Protein AF-A0A4E9EPX0-F1 (afdb_monomer_lite)

Organism: Brugia malayi (NCBI:txid6279)

Radius of gyration: 73.5 Å; chains: 1; bounding box: 198×41×154 Å

Secondary structure (DSSP, 8-state):
------------------------TTS--TT---GGG-HHHHHHHHHHHHHHHHHHHHHHHHHHHHHHHHHHHHHHHHHHHHHS--TTHHHHHHHHHHHHHHHHHHHHHHHHHHHHHHHHHHHHHHHHHHHHHHHHHHHHHHHHHHHHHHHHHHHHHHHHHHHHHHHHHHHHHHHHHHHHHHHHHHHHHHHHHHHHHHHHHHHHHHHHHHHHHHHHHHHHHHHHHHHHHHHHHHHHHHHHHHHHHHHHTTS-----------------

pLDDT: mean 78.23, std 20.78, range [34.28, 97.06]

Sequence (268 aa):
MESENNKTSDGYDQSSNGVPLKKDPRICDSAKVPAAFSEEQQSSVAENEINDIIKGNEYLKENITLLKIYLRWLGDLILLAQKKKRNNFNEMYAAMQIERDKAKVQQKELEKLRKSKQELLEKQKSEFELKKTEWEQKLMDHENLYNIVKQCCELLSDISNNNKLGIAQQTQQKNRCKKLQFKVNRVKITAEQNKEKLIRQEQMFKEKLDGIKDAHEMALQQRDRTISILTKQLKLLIEESTKAQSENLTTVVHTGTQTVTEFEMDVL

Structure (mmCIF, N/CA/C/O backbone):
data_AF-A0A4E9EPX0-F1
#
_entry.id   AF-A0A4E9EPX0-F1
#
loop_
_atom_site.group_PDB
_atom_site.id
_atom_site.type_symbol
_atom_site.label_atom_id
_atom_site.label_alt_id
_atom_site.label_comp_id
_atom_site.label_asym_id
_atom_site.label_entity_id
_atom_site.label_seq_id
_atom_site.pdbx_PDB_ins_code
_atom_site.Cartn_x
_atom_site.Cartn_y
_atom_site.Cartn_z
_atom_site.occupancy
_atom_site.B_iso_or_equiv
_atom_site.auth_seq_id
_atom_site.auth_comp_id
_atom_site.auth_asym_id
_atom_site.auth_atom_id
_atom_site.pdbx_PDB_model_num
ATOM 1 N N . MET A 1 1 ? -67.801 5.278 0.069 1.00 42.94 1 MET A N 1
ATOM 2 C CA . MET A 1 1 ? -66.886 6.006 -0.832 1.00 42.94 1 MET A CA 1
ATOM 3 C C . MET A 1 1 ? -65.500 5.453 -0.589 1.00 42.94 1 MET A C 1
ATOM 5 O O . MET A 1 1 ? -65.136 5.262 0.565 1.00 42.94 1 MET A O 1
ATOM 9 N N . GLU A 1 2 ? -64.846 5.043 -1.667 1.00 43.16 2 GLU A N 1
ATOM 10 C CA . GLU A 1 2 ? -63.667 4.178 -1.702 1.00 43.16 2 GLU A CA 1
ATOM 11 C C . GLU A 1 2 ? -62.469 4.805 -0.980 1.00 43.16 2 GLU A C 1
ATOM 13 O O . GLU A 1 2 ? -62.091 5.943 -1.239 1.00 43.16 2 GLU A O 1
ATOM 18 N N . SER A 1 3 ? -61.881 4.062 -0.045 1.00 48.53 3 SER A N 1
ATOM 19 C CA . SER A 1 3 ? -60.624 4.424 0.604 1.00 48.53 3 SER A CA 1
ATOM 20 C C . SER A 1 3 ? -59.473 3.967 -0.290 1.00 48.53 3 SER A C 1
ATOM 22 O O . SER A 1 3 ? -59.141 2.779 -0.324 1.00 48.53 3 SER A O 1
ATOM 24 N N . GLU A 1 4 ? -58.912 4.910 -1.044 1.00 50.19 4 GLU A N 1
ATOM 25 C CA . GLU A 1 4 ? -57.777 4.708 -1.940 1.00 50.19 4 GLU A CA 1
ATOM 26 C C . GLU A 1 4 ? -56.560 4.146 -1.191 1.00 50.19 4 GLU A C 1
ATOM 28 O O . GLU A 1 4 ? -55.975 4.761 -0.297 1.00 50.19 4 GLU A O 1
ATOM 33 N N . ASN A 1 5 ? -56.165 2.942 -1.600 1.00 47.19 5 ASN A N 1
ATOM 34 C CA . ASN A 1 5 ? -54.900 2.312 -1.262 1.00 47.19 5 ASN A CA 1
ATOM 35 C C . ASN A 1 5 ? -53.748 3.052 -1.963 1.00 47.19 5 ASN A C 1
ATOM 37 O O . ASN A 1 5 ? -53.271 2.597 -3.002 1.00 47.19 5 ASN A O 1
ATOM 41 N N . ASN A 1 6 ? -53.248 4.149 -1.394 1.00 44.00 6 ASN A N 1
ATOM 42 C CA . ASN A 1 6 ? -51.993 4.741 -1.862 1.00 44.00 6 ASN A CA 1
ATOM 43 C C . ASN A 1 6 ? -50.793 3.912 -1.378 1.00 44.00 6 ASN A C 1
ATOM 45 O O . ASN A 1 6 ? -50.154 4.189 -0.364 1.00 44.00 6 ASN A O 1
ATOM 49 N N . LYS A 1 7 ? -50.498 2.856 -2.141 1.00 43.97 7 LYS A N 1
ATOM 50 C CA . LYS A 1 7 ? -49.182 2.216 -2.210 1.00 43.97 7 LYS A CA 1
ATOM 51 C C . LYS A 1 7 ? -48.303 3.028 -3.167 1.00 43.97 7 LYS A C 1
ATOM 53 O O . LYS A 1 7 ? -48.093 2.612 -4.302 1.00 43.97 7 LYS A O 1
ATOM 58 N N . THR A 1 8 ? -47.764 4.161 -2.730 1.00 45.94 8 THR A N 1
ATOM 59 C CA . THR A 1 8 ? -46.608 4.758 -3.412 1.00 45.94 8 THR A CA 1
ATOM 60 C C . THR A 1 8 ? -45.332 4.201 -2.802 1.00 45.94 8 THR A C 1
ATOM 62 O O . THR A 1 8 ? -44.933 4.475 -1.674 1.00 45.94 8 THR A O 1
ATOM 65 N N . SER A 1 9 ? -44.764 3.296 -3.589 1.00 48.59 9 SER A N 1
ATOM 66 C CA . SER A 1 9 ? -43.431 2.737 -3.496 1.00 48.59 9 SER A CA 1
ATOM 67 C C . SER A 1 9 ? -42.393 3.851 -3.646 1.00 48.59 9 SER A C 1
ATOM 69 O O . SER A 1 9 ? -41.942 4.120 -4.756 1.00 48.59 9 SER A O 1
ATOM 71 N N . ASP A 1 10 ? -41.968 4.455 -2.540 1.00 48.75 10 ASP A N 1
ATOM 72 C CA . ASP A 1 10 ? -40.751 5.269 -2.525 1.00 48.75 10 ASP A CA 1
ATOM 73 C C . ASP A 1 10 ? -39.533 4.340 -2.513 1.00 48.75 10 ASP A C 1
ATOM 75 O O . ASP A 1 10 ? -38.855 4.117 -1.504 1.00 48.75 10 ASP A O 1
ATOM 79 N N . GLY A 1 11 ? -39.287 3.753 -3.684 1.00 40.03 11 GLY A N 1
ATOM 80 C CA . GLY A 1 11 ? -38.002 3.202 -4.067 1.00 40.03 11 GLY A CA 1
ATOM 81 C C . GLY A 1 11 ? -37.020 4.353 -4.203 1.00 40.03 11 GLY A C 1
ATOM 82 O O . GLY A 1 11 ? -36.747 4.814 -5.304 1.00 40.03 11 GLY A O 1
ATOM 83 N N . TYR A 1 12 ? -36.504 4.843 -3.078 1.00 44.06 12 TYR A N 1
ATOM 84 C CA . TYR A 1 12 ? -35.306 5.662 -3.119 1.00 44.06 12 TYR A CA 1
ATOM 85 C C . TYR A 1 12 ? -34.142 4.754 -3.488 1.00 44.06 12 TYR A C 1
ATOM 87 O O . TYR A 1 12 ? -33.560 4.072 -2.640 1.00 44.06 12 TYR A O 1
ATOM 95 N N . ASP A 1 13 ? -33.866 4.760 -4.791 1.00 45.34 13 ASP A N 1
ATOM 96 C CA . ASP A 1 13 ? -32.586 4.466 -5.410 1.00 45.34 13 ASP A CA 1
ATOM 97 C C . ASP A 1 13 ? -31.464 4.893 -4.465 1.00 45.34 13 ASP A C 1
ATOM 99 O O . ASP A 1 13 ? -31.109 6.069 -4.354 1.00 45.34 13 ASP A O 1
ATOM 103 N N . GLN A 1 14 ? -30.848 3.920 -3.796 1.00 42.47 14 GLN A N 1
ATOM 104 C CA . GLN A 1 14 ? -29.491 4.096 -3.306 1.00 42.47 14 GLN A CA 1
ATOM 105 C C . GLN A 1 14 ? -28.564 4.001 -4.519 1.00 42.47 14 GLN A C 1
ATOM 107 O O . GLN A 1 14 ? -27.756 3.080 -4.635 1.00 42.47 14 GLN A O 1
ATOM 112 N N . SER A 1 15 ? -28.710 4.964 -5.437 1.00 45.09 15 SER A N 1
ATOM 113 C CA . SER A 1 15 ? -27.693 5.305 -6.414 1.00 45.09 15 SER A CA 1
ATOM 114 C C . SER A 1 15 ? -26.466 5.657 -5.598 1.00 45.09 15 SER A C 1
ATOM 116 O O . SER A 1 15 ? -26.363 6.726 -4.996 1.00 45.09 15 SER A O 1
ATOM 118 N N . SER A 1 16 ? -25.579 4.674 -5.500 1.00 46.34 16 SER A N 1
ATOM 119 C CA . SER A 1 16 ? -24.203 4.824 -5.087 1.00 46.34 16 SER A CA 1
ATOM 120 C C . SER A 1 16 ? -23.690 6.114 -5.727 1.00 46.34 16 SER A C 1
ATOM 122 O O . SER A 1 16 ? -23.412 6.151 -6.926 1.00 46.34 16 SER A O 1
ATOM 124 N N . ASN A 1 17 ? -23.569 7.174 -4.924 1.00 43.47 17 ASN A N 1
ATOM 125 C CA . ASN A 1 17 ? -22.718 8.320 -5.218 1.00 43.47 17 ASN A CA 1
ATOM 126 C C . ASN A 1 17 ? -21.267 7.822 -5.175 1.00 43.47 17 ASN A C 1
ATOM 128 O O . ASN A 1 17 ? -20.467 8.221 -4.331 1.00 43.47 17 ASN A O 1
ATOM 132 N N . GLY A 1 18 ? -20.937 6.891 -6.068 1.00 39.25 18 GLY A N 1
ATOM 133 C CA . GLY A 1 18 ? -19.586 6.624 -6.488 1.00 39.25 18 GLY A CA 1
ATOM 134 C C . GLY A 1 18 ? -19.184 7.859 -7.258 1.00 39.25 18 GLY A C 1
ATOM 135 O O . GLY A 1 18 ? -19.381 7.931 -8.466 1.00 39.25 18 GLY A O 1
ATOM 136 N N . VAL A 1 19 ? -18.713 8.871 -6.528 1.00 43.34 19 VAL A N 1
ATOM 137 C CA . VAL A 1 19 ? -17.993 9.999 -7.105 1.00 43.34 19 VAL A CA 1
ATOM 138 C C . VAL A 1 19 ? -16.971 9.370 -8.047 1.00 43.34 19 VAL A C 1
ATOM 140 O O . VAL A 1 19 ? -16.134 8.597 -7.568 1.00 43.34 19 VAL A O 1
ATOM 143 N N . PRO A 1 20 ? -17.055 9.616 -9.367 1.00 49.75 20 PRO A N 1
ATOM 144 C CA . PRO A 1 20 ? -16.047 9.134 -10.285 1.00 49.75 20 PRO A CA 1
ATOM 145 C C . PRO A 1 20 ? -14.737 9.693 -9.760 1.00 49.75 20 PRO A C 1
ATOM 147 O O . PRO A 1 20 ? -14.584 10.915 -9.684 1.00 49.75 20 PRO A O 1
ATOM 150 N N . LEU A 1 21 ? -13.837 8.817 -9.306 1.00 51.03 21 LEU A N 1
ATOM 151 C CA . LEU A 1 21 ? -12.484 9.217 -8.960 1.00 51.03 21 LEU A CA 1
ATOM 152 C C . LEU A 1 21 ? -11.955 9.906 -10.211 1.00 51.03 21 LEU A C 1
ATOM 154 O O . LEU A 1 21 ? -11.706 9.253 -11.226 1.00 51.03 21 LEU A O 1
ATOM 158 N N . LYS A 1 22 ? -11.893 11.243 -10.169 1.00 49.25 22 LYS A N 1
ATOM 159 C CA . LYS A 1 22 ? -11.229 12.029 -11.198 1.00 49.25 22 LYS A CA 1
ATOM 160 C C . LYS A 1 22 ? -9.84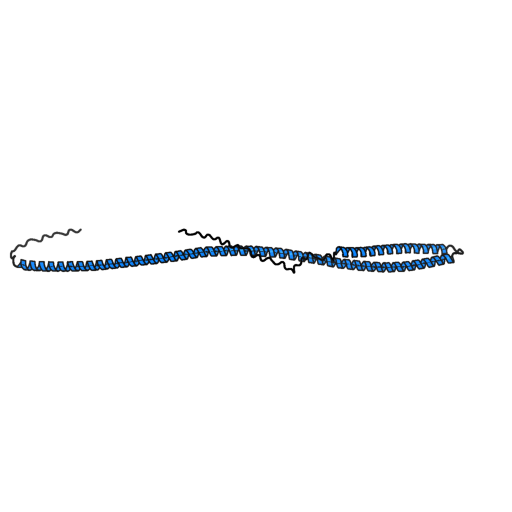5 11.417 -11.283 1.00 49.25 22 LYS A C 1
ATOM 162 O O . LYS A 1 22 ? -9.095 11.502 -10.313 1.00 49.25 22 LYS A O 1
ATOM 167 N N . LYS A 1 23 ? -9.560 10.743 -12.400 1.00 51.03 23 LYS A N 1
ATOM 168 C CA . LYS A 1 23 ? -8.201 10.343 -12.743 1.00 51.03 23 LYS A CA 1
ATOM 169 C C . LYS A 1 23 ? -7.382 11.611 -12.594 1.00 51.03 23 LYS A C 1
ATOM 171 O O . LYS A 1 23 ? -7.652 12.585 -13.296 1.00 51.03 23 LYS A O 1
ATOM 176 N N . ASP A 1 24 ? -6.520 11.637 -11.585 1.00 46.75 24 ASP A N 1
ATOM 177 C CA . ASP A 1 24 ? -5.650 12.772 -11.353 1.00 46.75 24 ASP A CA 1
ATOM 178 C C . ASP A 1 24 ? -4.848 12.951 -12.646 1.00 46.75 24 ASP A C 1
ATOM 180 O O . ASP A 1 24 ? -4.130 12.027 -13.029 1.00 46.75 24 ASP A O 1
ATOM 184 N N . PRO A 1 25 ? -4.995 14.075 -13.366 1.00 55.91 25 PRO A N 1
ATOM 185 C CA . PRO A 1 25 ? -4.278 14.282 -14.616 1.00 55.91 25 PRO A CA 1
ATOM 186 C C . PRO A 1 25 ? -2.757 14.319 -14.414 1.00 55.91 25 PRO A C 1
ATOM 188 O O . PRO A 1 25 ? -2.027 14.245 -15.395 1.00 55.91 25 PRO A O 1
ATOM 191 N N . ARG A 1 26 ? -2.262 14.407 -13.167 1.00 52.47 26 ARG A N 1
ATOM 192 C CA . ARG A 1 26 ? -0.836 14.243 -12.847 1.00 52.47 26 ARG A CA 1
ATOM 193 C C . ARG A 1 26 ? -0.375 12.794 -12.870 1.00 52.47 26 ARG A C 1
ATOM 195 O O . ARG A 1 26 ? 0.823 12.563 -13.013 1.00 52.47 26 ARG A O 1
ATOM 202 N N . ILE A 1 27 ? -1.291 11.827 -12.789 1.00 47.47 27 ILE A N 1
ATOM 203 C CA . ILE A 1 27 ? -1.023 10.443 -13.191 1.00 47.47 27 ILE A CA 1
ATOM 204 C C . ILE A 1 27 ? -1.064 10.443 -14.722 1.00 47.47 27 ILE A C 1
ATOM 206 O O . ILE A 1 27 ? -1.946 9.875 -15.361 1.00 47.47 27 ILE A O 1
ATOM 210 N N . CYS A 1 28 ? -0.134 11.195 -15.313 1.00 43.84 28 CYS A N 1
ATOM 211 C CA . CYS A 1 28 ? 0.163 11.132 -16.724 1.00 43.84 28 CYS A CA 1
ATOM 212 C C . CYS A 1 28 ? 0.476 9.676 -17.031 1.00 43.84 28 CYS A C 1
ATOM 214 O O . CYS A 1 28 ? 1.291 9.065 -16.333 1.00 43.84 28 CYS A O 1
ATOM 216 N N . ASP A 1 29 ? -0.181 9.149 -18.064 1.00 47.72 29 ASP A N 1
ATOM 217 C CA . ASP A 1 29 ? 0.121 7.869 -18.684 1.00 47.72 29 ASP A CA 1
ATOM 218 C C . ASP A 1 29 ? 1.638 7.754 -18.856 1.00 47.72 29 ASP A C 1
ATOM 220 O O . ASP A 1 29 ? 2.221 8.216 -19.839 1.00 47.72 29 ASP A O 1
ATOM 224 N N . SER A 1 30 ? 2.293 7.121 -17.885 1.00 49.38 30 SER A N 1
ATOM 225 C CA . SER A 1 30 ? 3.741 6.903 -17.893 1.00 49.38 30 SER A CA 1
ATOM 226 C C . SER A 1 30 ? 4.141 5.922 -19.006 1.00 49.38 30 SER A C 1
ATOM 228 O O . SER A 1 30 ? 5.311 5.627 -19.192 1.00 49.38 30 SER A O 1
ATOM 230 N N . ALA A 1 31 ? 3.167 5.456 -19.796 1.00 48.53 31 ALA A N 1
ATOM 231 C CA . ALA A 1 31 ? 3.354 4.683 -21.011 1.00 48.53 31 ALA A CA 1
ATOM 232 C C . ALA A 1 31 ? 3.787 5.524 -22.227 1.00 48.53 31 ALA A C 1
ATOM 234 O O . ALA A 1 31 ? 4.189 4.952 -23.235 1.00 48.53 31 ALA A O 1
ATOM 235 N N . LYS A 1 32 ? 3.759 6.864 -22.166 1.00 45.03 32 LYS A N 1
ATOM 236 C CA . LYS A 1 32 ? 4.464 7.699 -23.152 1.00 45.03 32 LYS A CA 1
ATOM 237 C C . LYS A 1 32 ? 5.858 8.040 -22.639 1.00 45.03 32 LYS A C 1
ATOM 239 O O . LYS A 1 32 ? 6.200 9.208 -22.483 1.00 45.03 32 LYS A O 1
ATOM 244 N N . VAL A 1 33 ? 6.682 7.016 -22.416 1.00 43.16 33 VAL A N 1
ATOM 245 C CA . VAL A 1 33 ? 8.125 7.217 -22.570 1.00 43.16 33 VAL A CA 1
ATOM 246 C C . VAL A 1 33 ? 8.299 7.700 -24.011 1.00 43.16 33 VAL A C 1
ATOM 248 O O . VAL A 1 33 ? 7.836 7.016 -24.930 1.00 43.16 33 VAL A O 1
ATOM 251 N N . PRO A 1 34 ? 8.833 8.908 -24.244 1.00 43.47 34 PRO A N 1
ATOM 252 C CA . PRO A 1 34 ? 9.037 9.391 -25.593 1.00 43.47 34 PRO A CA 1
ATOM 253 C C . PRO A 1 34 ? 9.869 8.350 -26.337 1.00 43.47 34 PRO A C 1
ATOM 255 O O . PRO A 1 34 ? 11.012 8.097 -25.969 1.00 43.47 34 PRO A O 1
ATOM 258 N N . ALA A 1 35 ? 9.329 7.799 -27.424 1.00 48.19 35 ALA A N 1
ATOM 259 C CA . ALA A 1 35 ? 10.087 6.974 -28.368 1.00 48.19 35 ALA A CA 1
ATOM 260 C C . ALA A 1 35 ? 11.335 7.698 -28.931 1.00 48.19 35 ALA A C 1
ATOM 262 O O . ALA A 1 35 ? 12.119 7.111 -29.667 1.00 48.19 35 ALA A O 1
ATOM 263 N N . ALA A 1 36 ? 11.528 8.976 -28.579 1.00 46.75 36 ALA A N 1
ATOM 264 C CA . ALA A 1 36 ? 12.681 9.796 -28.906 1.00 46.75 36 ALA A CA 1
ATOM 265 C C . ALA A 1 36 ? 14.006 9.320 -28.276 1.00 46.75 36 ALA A C 1
ATOM 267 O O . ALA A 1 36 ? 15.055 9.775 -28.713 1.00 46.75 36 ALA A O 1
ATOM 268 N N . PHE A 1 37 ? 13.985 8.400 -27.307 1.00 41.41 37 PHE A N 1
ATOM 269 C CA . PHE A 1 37 ? 15.184 7.700 -26.838 1.00 41.41 37 PHE A CA 1
ATOM 270 C C . PHE A 1 37 ? 14.893 6.201 -26.757 1.00 41.41 37 PHE A C 1
ATOM 272 O O . PHE A 1 37 ? 14.750 5.635 -25.680 1.00 41.41 37 PHE A O 1
ATOM 279 N N . SER A 1 38 ? 14.757 5.545 -27.911 1.00 45.22 38 SER A N 1
ATOM 280 C CA . SER A 1 38 ? 14.928 4.093 -27.950 1.00 45.22 38 SER A CA 1
ATOM 281 C C . SER A 1 38 ? 16.382 3.808 -27.565 1.00 45.22 38 SER A C 1
ATOM 283 O O . SER A 1 38 ? 17.303 4.056 -28.345 1.00 45.22 38 SER A O 1
ATOM 285 N N . GLU A 1 39 ? 16.601 3.360 -26.330 1.00 49.19 39 GLU A N 1
ATOM 286 C CA . GLU A 1 39 ? 17.916 2.944 -25.829 1.00 49.19 39 GLU A CA 1
ATOM 287 C C . GLU A 1 39 ? 18.580 1.914 -26.753 1.00 49.19 39 GLU A C 1
ATOM 289 O O . GLU A 1 39 ? 19.802 1.915 -26.875 1.00 49.19 39 GLU A O 1
ATOM 294 N N . GLU A 1 40 ? 17.797 1.116 -27.489 1.00 45.47 40 GLU A N 1
ATOM 295 C CA . GLU A 1 40 ? 18.305 0.184 -28.504 1.00 45.47 40 GLU A CA 1
ATOM 296 C C . GLU A 1 40 ? 19.077 0.905 -29.619 1.00 45.47 40 GLU A C 1
ATOM 298 O O . GLU A 1 40 ? 20.137 0.437 -30.041 1.00 45.47 40 GLU A O 1
ATOM 303 N N . GLN A 1 41 ? 18.618 2.080 -30.072 1.00 46.56 41 GLN A N 1
ATOM 304 C CA . GLN A 1 41 ? 19.353 2.840 -31.087 1.00 46.56 41 GLN A CA 1
ATOM 305 C C . GLN A 1 41 ? 20.677 3.380 -30.542 1.00 46.56 41 GLN A C 1
ATOM 307 O O . GLN A 1 41 ? 21.692 3.265 -31.225 1.00 46.56 41 GLN A O 1
ATOM 312 N N . GLN A 1 42 ? 20.714 3.909 -29.315 1.00 49.56 42 GLN A N 1
ATOM 313 C CA . GLN A 1 42 ? 21.969 4.411 -28.736 1.00 49.56 42 GLN A CA 1
ATOM 314 C C . GLN A 1 42 ? 22.951 3.289 -28.384 1.00 49.56 42 GLN A C 1
ATOM 316 O O . GLN A 1 42 ? 24.146 3.427 -28.646 1.00 49.56 42 GLN A O 1
ATOM 321 N N . SER A 1 43 ? 22.456 2.174 -27.841 1.00 51.12 43 SER A N 1
ATOM 322 C CA . SER A 1 43 ? 23.256 0.979 -27.560 1.00 51.12 43 SER A CA 1
ATOM 323 C C . SER A 1 43 ? 23.892 0.435 -28.840 1.00 51.12 43 SER A C 1
ATOM 325 O O . SER A 1 43 ? 25.105 0.234 -28.865 1.00 51.12 43 SER A O 1
ATOM 327 N N . SER A 1 44 ? 23.121 0.306 -29.929 1.00 53.91 44 SER A N 1
ATOM 328 C CA . SER A 1 44 ? 23.652 -0.208 -31.199 1.00 53.91 44 SER A CA 1
ATOM 329 C C . SER A 1 44 ? 24.740 0.689 -31.799 1.00 53.91 44 SER A C 1
ATOM 331 O O . SER A 1 44 ? 25.734 0.186 -32.319 1.00 53.91 44 SER A O 1
ATOM 333 N N . VAL A 1 45 ? 24.599 2.018 -31.702 1.00 55.47 45 VAL A N 1
ATOM 334 C CA . VAL A 1 45 ? 25.620 2.959 -32.189 1.00 55.47 45 VAL A CA 1
ATOM 335 C C . VAL A 1 45 ? 26.910 2.794 -31.390 1.00 55.47 45 VAL A C 1
ATOM 337 O O . VAL A 1 45 ? 27.978 2.661 -31.983 1.00 55.47 45 VAL A O 1
ATOM 340 N N . ALA A 1 46 ? 26.816 2.718 -30.063 1.00 63.75 46 ALA A N 1
ATOM 341 C CA . ALA A 1 46 ? 27.993 2.610 -29.211 1.00 63.75 46 ALA A CA 1
ATOM 342 C C . ALA A 1 46 ? 28.696 1.238 -29.339 1.00 63.75 46 ALA A C 1
ATOM 344 O O . ALA A 1 46 ? 29.926 1.172 -29.339 1.00 63.75 46 ALA A O 1
ATOM 345 N N . GLU A 1 47 ? 27.943 0.146 -29.519 1.00 64.06 47 GLU A N 1
ATOM 346 C CA . GLU A 1 47 ? 28.508 -1.177 -29.824 1.00 64.06 47 GLU A CA 1
ATOM 347 C C . GLU A 1 47 ? 29.205 -1.208 -31.189 1.00 64.06 47 GLU A C 1
ATOM 349 O O . GLU A 1 47 ? 30.303 -1.759 -31.313 1.00 64.06 47 GLU A O 1
ATOM 354 N N . ASN A 1 48 ? 28.606 -0.588 -32.210 1.00 73.25 48 ASN A N 1
ATOM 355 C CA . ASN A 1 48 ? 29.216 -0.482 -33.535 1.00 73.25 48 ASN A CA 1
ATOM 356 C C . ASN A 1 48 ? 30.529 0.312 -33.485 1.00 73.25 4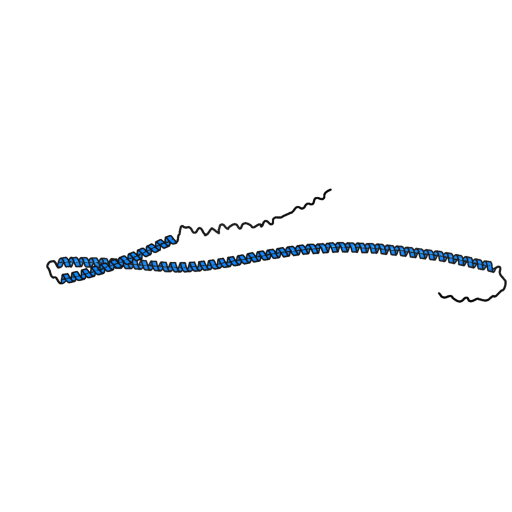8 ASN A C 1
ATOM 358 O O . ASN A 1 48 ? 31.526 -0.126 -34.058 1.00 73.25 48 ASN A O 1
ATOM 362 N N . GLU A 1 49 ? 30.569 1.414 -32.732 1.00 76.75 49 GLU A N 1
ATOM 363 C CA . GLU A 1 49 ? 31.786 2.209 -32.538 1.00 76.75 49 GLU A CA 1
ATOM 364 C C . GLU A 1 49 ? 32.913 1.408 -31.863 1.00 76.75 49 GLU A C 1
ATOM 366 O O . GLU A 1 49 ? 34.057 1.444 -32.328 1.00 76.75 49 GLU A O 1
ATOM 371 N N . ILE A 1 50 ? 32.613 0.639 -30.806 1.00 79.44 50 ILE A N 1
ATOM 372 C CA . ILE A 1 50 ? 33.613 -0.235 -30.170 1.00 79.44 50 ILE A CA 1
ATOM 373 C C . ILE A 1 50 ? 34.110 -1.291 -31.157 1.00 79.44 50 ILE A C 1
ATOM 375 O O . ILE A 1 50 ? 35.318 -1.523 -31.259 1.00 79.44 50 ILE A O 1
ATOM 379 N N . ASN A 1 51 ? 33.199 -1.932 -31.892 1.00 82.38 51 ASN A N 1
ATOM 380 C CA . ASN A 1 51 ? 33.549 -2.966 -32.861 1.00 82.38 51 ASN A CA 1
ATOM 381 C C . ASN A 1 51 ? 34.467 -2.423 -33.966 1.00 82.38 51 ASN A C 1
ATOM 383 O O . ASN A 1 51 ? 35.425 -3.096 -34.359 1.00 82.38 51 ASN A O 1
ATOM 387 N N . ASP A 1 52 ? 34.244 -1.192 -34.420 1.00 84.56 52 ASP A N 1
ATOM 388 C CA . ASP A 1 52 ? 35.109 -0.525 -35.393 1.00 84.56 52 ASP A CA 1
ATOM 389 C C . ASP A 1 52 ? 36.490 -0.188 -34.813 1.00 84.56 52 ASP A C 1
ATOM 391 O O . ASP A 1 52 ? 37.514 -0.332 -35.495 1.00 84.56 52 ASP A O 1
ATOM 395 N N . ILE A 1 53 ? 36.565 0.189 -33.532 1.00 83.44 53 ILE A N 1
ATOM 396 C CA . ILE A 1 53 ? 37.839 0.393 -32.829 1.00 83.44 53 ILE A CA 1
ATOM 397 C C . ILE A 1 53 ? 38.604 -0.929 -32.691 1.00 83.44 53 ILE A C 1
ATOM 399 O O . ILE A 1 53 ? 39.814 -0.951 -32.947 1.00 83.44 53 ILE A O 1
ATOM 403 N N . ILE A 1 54 ? 37.921 -2.027 -32.346 1.00 85.19 54 ILE A N 1
ATOM 404 C CA . ILE A 1 54 ? 38.506 -3.374 -32.246 1.00 85.19 54 ILE A CA 1
ATOM 405 C C . ILE A 1 54 ? 39.093 -3.793 -33.598 1.00 85.19 54 ILE A C 1
ATOM 407 O O . ILE A 1 54 ? 40.298 -4.048 -33.682 1.00 85.19 54 ILE A O 1
ATOM 411 N N . LYS A 1 55 ? 38.290 -3.761 -34.670 1.00 86.19 55 LYS A N 1
ATOM 412 C CA . LYS A 1 55 ? 38.742 -4.088 -36.036 1.00 86.19 55 LYS A CA 1
ATOM 413 C C . LYS A 1 55 ? 39.905 -3.204 -36.473 1.00 86.19 55 LYS A C 1
ATOM 415 O O . LYS A 1 55 ? 40.905 -3.675 -37.014 1.00 86.19 55 LYS A O 1
ATOM 420 N N . GLY A 1 56 ? 39.812 -1.903 -36.198 1.00 83.81 56 GLY A N 1
ATOM 421 C CA . GLY A 1 56 ? 40.866 -0.948 -36.513 1.00 83.81 56 GLY A CA 1
ATOM 422 C C . GLY A 1 56 ? 42.177 -1.219 -35.768 1.00 83.81 56 GLY A C 1
ATOM 423 O O . GLY A 1 56 ? 43.240 -0.882 -36.285 1.00 83.81 56 GLY A O 1
ATOM 424 N N . ASN A 1 57 ? 42.130 -1.802 -34.570 1.00 86.50 57 ASN A N 1
ATOM 425 C CA . ASN A 1 57 ? 43.311 -2.187 -33.798 1.00 86.50 57 ASN A CA 1
ATOM 426 C C . ASN A 1 57 ? 43.912 -3.512 -34.300 1.00 86.50 57 ASN A C 1
ATOM 428 O O . ASN A 1 57 ? 45.135 -3.623 -34.426 1.00 86.50 57 ASN A O 1
ATOM 432 N N . GLU A 1 58 ? 43.073 -4.481 -34.676 1.00 86.69 58 GLU A N 1
ATOM 433 C CA . GLU A 1 58 ? 43.503 -5.725 -35.329 1.00 86.69 58 GLU A CA 1
ATOM 434 C C . GLU A 1 58 ? 44.223 -5.451 -36.654 1.00 86.69 58 GLU A C 1
ATOM 436 O O . GLU A 1 58 ? 45.353 -5.903 -36.845 1.00 86.69 58 GLU A O 1
ATOM 441 N N . TYR A 1 59 ? 43.662 -4.589 -37.502 1.00 87.31 59 TYR A N 1
ATOM 442 C CA . TYR A 1 59 ? 44.304 -4.172 -38.751 1.00 87.31 59 TYR A CA 1
ATOM 443 C C . TYR A 1 59 ? 45.678 -3.514 -38.519 1.00 87.31 59 TYR A C 1
ATOM 445 O O . TYR A 1 59 ? 46.647 -3.774 -39.238 1.00 87.31 59 TYR A O 1
ATOM 453 N N . LEU A 1 60 ? 45.817 -2.675 -37.484 1.00 87.00 60 LEU A N 1
ATOM 454 C CA . LEU A 1 60 ? 47.117 -2.093 -37.123 1.00 87.00 60 LEU A CA 1
ATOM 455 C C . LEU A 1 60 ? 48.102 -3.160 -36.629 1.00 87.00 60 LEU A C 1
ATOM 457 O O . LEU A 1 60 ? 49.290 -3.094 -36.947 1.00 87.00 60 LEU A O 1
ATOM 461 N N . LYS A 1 61 ? 47.633 -4.152 -35.863 1.00 88.56 61 LYS A N 1
ATOM 462 C CA . LYS A 1 61 ? 48.454 -5.282 -35.402 1.00 88.56 61 LYS A CA 1
ATOM 463 C C . LYS A 1 61 ? 49.018 -6.076 -36.575 1.00 88.56 61 LYS A C 1
ATOM 465 O O . LYS A 1 61 ? 50.213 -6.385 -36.569 1.00 88.56 61 LYS A O 1
ATOM 470 N N . GLU A 1 62 ? 48.187 -6.384 -37.560 1.00 88.50 62 GLU A N 1
ATOM 471 C CA . GLU A 1 62 ? 48.588 -7.112 -38.763 1.00 88.50 62 GLU A CA 1
ATOM 472 C C . GLU A 1 62 ? 49.606 -6.319 -39.581 1.00 88.50 62 GLU A C 1
ATOM 474 O O . GLU A 1 62 ? 50.686 -6.834 -39.868 1.00 88.50 62 GLU A O 1
ATOM 479 N N . ASN A 1 63 ? 49.345 -5.036 -39.845 1.00 88.75 63 ASN A N 1
ATOM 480 C CA . ASN A 1 63 ? 50.269 -4.185 -40.600 1.00 88.75 63 ASN A CA 1
ATOM 481 C C . ASN A 1 63 ? 51.627 -4.013 -39.919 1.00 88.75 63 ASN A C 1
ATOM 483 O O . ASN A 1 63 ? 52.661 -4.105 -40.577 1.00 88.75 63 ASN A O 1
ATOM 487 N N . ILE A 1 64 ? 51.658 -3.827 -38.595 1.00 88.88 64 ILE A N 1
ATOM 488 C CA . ILE A 1 64 ? 52.922 -3.791 -37.843 1.00 88.88 64 ILE A CA 1
ATOM 489 C C . ILE A 1 64 ? 53.669 -5.121 -37.991 1.00 88.88 64 ILE A C 1
ATOM 491 O O . ILE A 1 64 ? 54.896 -5.136 -38.090 1.00 88.88 64 ILE A O 1
ATOM 495 N N . THR A 1 65 ? 52.951 -6.245 -38.007 1.00 90.00 65 THR A N 1
ATOM 496 C CA . THR A 1 65 ? 53.552 -7.577 -38.151 1.00 90.00 65 THR A CA 1
ATOM 497 C C . THR A 1 65 ? 54.133 -7.774 -39.551 1.00 90.00 65 THR A C 1
ATOM 499 O O . THR A 1 65 ? 55.292 -8.171 -39.673 1.00 90.00 65 THR A O 1
ATOM 502 N N . LEU A 1 66 ? 53.382 -7.419 -40.596 1.00 89.75 66 LEU A N 1
ATOM 503 C CA . LEU A 1 66 ? 53.852 -7.436 -41.984 1.00 89.75 66 LEU A CA 1
ATOM 504 C C . LEU A 1 66 ? 55.078 -6.537 -42.172 1.00 89.75 66 LEU A C 1
ATOM 506 O O . LEU A 1 66 ? 56.077 -6.959 -42.753 1.00 89.75 66 LEU A O 1
ATOM 510 N N . LEU A 1 67 ? 55.056 -5.333 -41.600 1.00 88.50 67 LEU A N 1
ATOM 511 C CA . LEU A 1 67 ? 56.170 -4.395 -41.682 1.00 88.50 67 LEU A CA 1
ATOM 512 C C . LEU A 1 67 ? 57.415 -4.904 -40.940 1.00 88.50 67 LEU A C 1
ATOM 514 O O . LEU A 1 67 ? 58.533 -4.735 -41.423 1.00 88.50 67 LEU A O 1
ATOM 518 N N . LYS A 1 68 ? 57.247 -5.597 -39.806 1.00 90.12 68 LYS A N 1
ATOM 519 C CA . LYS A 1 68 ? 58.349 -6.280 -39.102 1.00 90.12 68 LYS A CA 1
ATOM 520 C C . LYS A 1 68 ? 58.972 -7.393 -39.946 1.00 90.12 68 LYS A C 1
ATOM 522 O O . LYS A 1 68 ? 60.195 -7.541 -39.936 1.00 90.12 68 LYS A O 1
ATOM 527 N N . ILE A 1 69 ? 58.159 -8.157 -40.678 1.00 91.25 69 ILE A N 1
ATOM 528 C CA . ILE A 1 69 ? 58.642 -9.186 -41.613 1.00 91.25 69 ILE A CA 1
ATOM 529 C C . ILE A 1 69 ? 59.419 -8.529 -42.759 1.00 91.25 69 ILE A C 1
ATOM 531 O O . ILE A 1 69 ? 60.539 -8.946 -43.049 1.00 91.25 69 ILE A O 1
ATOM 535 N N . TYR A 1 70 ? 58.877 -7.460 -43.347 1.00 89.25 70 TYR A N 1
ATOM 536 C CA . TYR A 1 70 ? 59.542 -6.703 -44.409 1.00 89.25 70 TYR A CA 1
ATOM 537 C C . TYR A 1 70 ? 60.885 -6.117 -43.950 1.00 89.25 70 TYR A C 1
ATOM 539 O O . TYR A 1 70 ? 61.898 -6.265 -44.629 1.00 89.25 70 TYR A O 1
ATOM 547 N N . LEU A 1 71 ? 60.935 -5.540 -42.747 1.00 90.06 71 LEU A N 1
ATOM 548 C CA . LEU A 1 71 ? 62.168 -5.029 -42.142 1.00 90.06 71 LEU A CA 1
ATOM 549 C C . LEU A 1 71 ? 63.221 -6.118 -41.917 1.00 90.06 71 LEU A C 1
ATOM 551 O O . LEU A 1 71 ? 64.415 -5.854 -42.082 1.00 90.06 71 LEU A O 1
ATOM 555 N N . ARG A 1 72 ? 62.797 -7.330 -41.538 1.00 90.06 72 ARG A N 1
ATOM 556 C CA . ARG A 1 72 ? 63.693 -8.485 -41.409 1.00 90.06 72 ARG A CA 1
ATOM 557 C C . ARG A 1 72 ? 64.248 -8.892 -42.771 1.00 90.06 72 ARG A C 1
ATOM 559 O O . ARG A 1 72 ? 65.461 -8.979 -42.912 1.00 90.06 72 ARG A O 1
ATOM 566 N N . TRP A 1 73 ? 63.379 -9.031 -43.769 1.00 90.44 73 TRP A N 1
ATOM 567 C CA . TRP A 1 73 ? 63.764 -9.367 -45.139 1.00 90.44 73 TRP A CA 1
ATOM 568 C C . TRP A 1 73 ? 64.741 -8.349 -45.745 1.00 90.44 73 TRP A C 1
ATOM 570 O O . TRP A 1 73 ? 65.771 -8.738 -46.292 1.00 90.44 73 TRP A O 1
ATOM 580 N N . LEU A 1 74 ? 64.486 -7.046 -45.575 1.00 86.94 74 LEU A N 1
ATOM 581 C CA . LEU A 1 74 ? 65.427 -5.991 -45.968 1.00 86.94 74 LEU A CA 1
ATOM 582 C C . LEU A 1 74 ? 66.768 -6.131 -45.238 1.00 86.94 74 LEU A C 1
ATOM 584 O O . LEU A 1 74 ? 67.821 -5.967 -45.847 1.00 86.94 74 LEU A O 1
ATOM 588 N N . GLY A 1 75 ? 66.749 -6.451 -43.942 1.00 86.44 75 GLY A N 1
ATOM 589 C CA . GLY A 1 75 ? 67.962 -6.720 -43.169 1.00 86.44 75 GLY A CA 1
ATOM 590 C C . GLY A 1 75 ? 68.793 -7.867 -43.751 1.00 86.44 75 GLY A C 1
ATOM 591 O O . GLY A 1 75 ? 70.003 -7.712 -43.929 1.00 86.44 75 GLY A O 1
ATOM 592 N N . ASP A 1 76 ? 68.143 -8.975 -44.100 1.00 87.31 76 ASP A N 1
ATOM 593 C CA . ASP A 1 76 ? 68.791 -10.153 -44.682 1.00 87.31 76 ASP A CA 1
ATOM 594 C C . ASP A 1 76 ? 69.357 -9.858 -46.081 1.00 87.31 76 ASP A C 1
ATOM 596 O O . ASP A 1 76 ? 70.489 -10.238 -46.392 1.00 87.31 76 ASP A O 1
ATOM 600 N N . LEU A 1 77 ? 68.616 -9.116 -46.913 1.00 82.75 77 LEU A N 1
ATOM 601 C CA . LEU A 1 77 ? 69.079 -8.680 -48.234 1.00 82.75 77 LEU A CA 1
ATOM 602 C C . LEU A 1 77 ? 70.297 -7.762 -48.161 1.00 82.75 77 LEU A C 1
ATOM 604 O O . LEU A 1 77 ? 71.250 -7.948 -48.919 1.00 82.75 77 LEU A O 1
ATOM 608 N N . ILE A 1 78 ? 70.289 -6.797 -47.241 1.00 83.25 78 ILE A N 1
ATOM 609 C CA . ILE A 1 78 ? 71.420 -5.894 -47.018 1.00 83.25 78 ILE A CA 1
ATOM 610 C C . ILE A 1 78 ? 72.667 -6.702 -46.630 1.00 83.25 78 ILE A C 1
ATOM 612 O O . ILE A 1 78 ? 73.752 -6.465 -47.167 1.00 83.25 78 ILE A O 1
ATOM 616 N N . LEU A 1 79 ? 72.510 -7.707 -45.764 1.00 82.50 79 LEU A N 1
ATOM 617 C CA . LEU A 1 79 ? 73.601 -8.579 -45.329 1.00 82.50 79 LEU A CA 1
ATOM 618 C C . LEU A 1 79 ? 74.129 -9.475 -46.466 1.00 82.50 79 LEU A C 1
ATOM 620 O O . LEU A 1 79 ? 75.336 -9.700 -46.583 1.00 82.50 79 LEU A O 1
ATOM 624 N N . LEU A 1 80 ? 73.248 -9.967 -47.342 1.00 81.50 80 LEU A N 1
ATOM 625 C CA . LEU A 1 80 ? 73.630 -10.714 -48.546 1.00 81.50 80 LEU A CA 1
ATOM 626 C C . LEU A 1 80 ? 74.359 -9.837 -49.566 1.00 81.50 80 LEU A C 1
ATOM 628 O O . LEU A 1 80 ? 75.355 -10.274 -50.149 1.00 81.50 80 LEU A O 1
ATOM 632 N N . ALA A 1 81 ? 73.890 -8.607 -49.772 1.00 76.31 81 ALA A N 1
ATOM 633 C CA . ALA A 1 81 ? 74.542 -7.653 -50.654 1.00 76.31 81 ALA A CA 1
ATOM 634 C C . ALA A 1 81 ? 75.956 -7.343 -50.155 1.00 76.31 81 ALA A C 1
ATOM 636 O O . ALA A 1 81 ? 76.892 -7.389 -50.948 1.00 76.31 81 ALA A O 1
ATOM 637 N N . GLN A 1 82 ? 76.138 -7.121 -48.845 1.00 75.88 82 GLN A N 1
ATOM 638 C CA . GLN A 1 82 ? 77.454 -6.863 -48.238 1.00 75.88 82 GLN A CA 1
ATOM 639 C C . GLN A 1 82 ? 78.472 -7.980 -48.511 1.00 75.88 82 GLN A C 1
ATOM 641 O O . GLN A 1 82 ? 79.664 -7.709 -48.662 1.00 75.88 82 GLN A O 1
ATOM 646 N N . LYS A 1 83 ? 78.016 -9.235 -48.633 1.00 75.00 83 LYS A N 1
ATOM 647 C CA . LYS A 1 83 ? 78.873 -10.374 -48.999 1.00 75.00 83 LYS A CA 1
ATOM 648 C C . LYS A 1 83 ? 79.274 -10.376 -50.481 1.00 75.00 83 LYS A C 1
ATOM 650 O O . LYS A 1 83 ? 80.331 -10.904 -50.820 1.00 75.00 83 LYS A O 1
ATOM 655 N N . LYS A 1 84 ? 78.468 -9.793 -51.377 1.00 67.62 84 LYS A N 1
ATOM 656 C CA . LYS A 1 84 ? 78.732 -9.722 -52.825 1.00 67.62 84 LYS A CA 1
ATOM 657 C C . LYS A 1 84 ? 79.338 -8.360 -53.198 1.00 67.62 84 LYS A C 1
ATOM 659 O O . LYS A 1 84 ? 78.656 -7.507 -53.753 1.00 67.62 84 LYS A O 1
ATOM 664 N N . LYS A 1 85 ? 80.638 -8.162 -52.952 1.00 62.75 85 LYS A N 1
ATOM 665 C CA . LYS A 1 85 ? 81.390 -6.976 -53.421 1.00 62.75 85 LYS A CA 1
ATOM 666 C C . LYS A 1 85 ? 81.408 -6.903 -54.965 1.00 62.75 85 LYS A C 1
ATOM 668 O O . LYS A 1 85 ? 82.269 -7.507 -55.596 1.00 62.75 85 LYS A O 1
ATOM 673 N N . ARG A 1 86 ? 80.454 -6.203 -55.589 1.00 58.16 86 ARG A N 1
ATOM 674 C CA . ARG A 1 86 ? 80.388 -5.929 -57.047 1.00 58.16 86 ARG A CA 1
ATOM 675 C C . ARG A 1 86 ? 80.214 -4.425 -57.310 1.00 58.16 86 ARG A C 1
ATOM 677 O O . ARG A 1 86 ? 79.827 -3.700 -56.407 1.00 58.16 86 ARG A O 1
ATOM 684 N N . ASN A 1 87 ? 80.450 -3.952 -58.535 1.00 59.09 87 ASN A N 1
ATOM 685 C CA . ASN A 1 87 ? 80.500 -2.510 -58.852 1.00 59.09 87 ASN A CA 1
ATOM 686 C C . ASN A 1 87 ? 79.205 -1.719 -58.559 1.00 59.09 87 ASN A C 1
ATOM 688 O O . ASN A 1 87 ? 79.295 -0.559 -58.177 1.00 59.09 87 ASN A O 1
ATOM 692 N N . ASN A 1 88 ? 78.020 -2.342 -58.620 1.00 61.50 88 ASN A N 1
ATOM 693 C CA . ASN A 1 88 ? 76.739 -1.685 -58.283 1.00 61.50 88 ASN A CA 1
ATOM 694 C C . ASN A 1 88 ? 76.360 -1.809 -56.795 1.00 61.50 88 ASN A C 1
ATOM 696 O O . ASN A 1 88 ? 75.229 -1.523 -56.403 1.00 61.50 88 ASN A O 1
ATOM 700 N N . PHE A 1 89 ? 77.284 -2.288 -55.960 1.00 64.00 89 PHE A N 1
ATOM 701 C CA . PHE A 1 89 ? 77.022 -2.564 -54.553 1.00 64.00 89 PHE A CA 1
ATOM 702 C C . PHE A 1 89 ? 76.623 -1.299 -53.781 1.00 64.00 89 PHE A C 1
ATOM 704 O O . PHE A 1 89 ? 75.667 -1.349 -53.013 1.00 64.00 89 PHE A O 1
ATOM 711 N N . ASN A 1 90 ? 77.289 -0.166 -54.025 1.00 73.62 90 ASN A N 1
ATOM 712 C CA . ASN A 1 90 ? 77.094 1.051 -53.230 1.00 73.62 90 ASN A CA 1
ATOM 713 C C . ASN A 1 90 ? 75.703 1.678 -53.415 1.00 73.62 90 ASN A C 1
ATOM 715 O O . ASN A 1 90 ? 75.065 2.030 -52.425 1.00 73.62 90 ASN A O 1
ATOM 719 N N . GLU A 1 91 ? 75.209 1.784 -54.651 1.00 76.31 91 GLU A N 1
ATOM 720 C CA . GLU A 1 91 ? 73.899 2.393 -54.932 1.00 76.31 91 GLU A CA 1
ATOM 721 C C . GLU A 1 91 ? 72.747 1.513 -54.444 1.00 76.31 91 GLU A C 1
ATOM 723 O O . GLU A 1 91 ? 71.846 1.994 -53.757 1.00 76.31 91 GLU A O 1
ATOM 728 N N . MET A 1 92 ? 72.801 0.206 -54.731 1.00 78.25 92 MET A N 1
ATOM 729 C CA . MET A 1 92 ? 71.772 -0.736 -54.285 1.00 78.25 92 MET A CA 1
ATOM 730 C C . MET A 1 92 ? 71.735 -0.825 -52.755 1.00 78.25 92 MET A C 1
ATOM 732 O O . MET A 1 92 ? 70.659 -0.832 -52.157 1.00 78.25 92 MET A O 1
ATOM 736 N N . TYR A 1 93 ? 72.904 -0.852 -52.109 1.00 81.75 93 TYR A N 1
ATOM 737 C CA . TYR A 1 93 ? 73.018 -0.820 -50.654 1.00 81.75 93 TYR A CA 1
ATOM 738 C C . TYR A 1 93 ? 72.424 0.465 -50.065 1.00 81.75 93 TYR A C 1
ATOM 740 O O . TYR A 1 93 ? 71.624 0.389 -49.133 1.00 81.75 93 TYR A O 1
ATOM 748 N N . ALA A 1 94 ? 72.761 1.632 -50.624 1.00 83.31 94 ALA A N 1
ATOM 749 C CA . ALA A 1 94 ? 72.224 2.914 -50.173 1.00 83.31 94 ALA A CA 1
ATOM 750 C C . ALA A 1 94 ? 70.695 2.978 -50.324 1.00 83.31 94 ALA A C 1
ATOM 752 O O . ALA A 1 94 ? 70.006 3.371 -49.383 1.00 83.31 94 ALA A O 1
ATOM 753 N N . ALA A 1 95 ? 70.153 2.521 -51.457 1.00 85.12 95 ALA A N 1
ATOM 754 C CA . ALA A 1 95 ? 68.711 2.464 -51.689 1.00 85.12 95 ALA A CA 1
ATOM 755 C C . ALA A 1 95 ? 67.998 1.544 -50.680 1.00 85.12 95 ALA A C 1
ATOM 757 O O . ALA A 1 95 ? 67.006 1.952 -50.075 1.00 85.12 95 ALA A O 1
ATOM 758 N N . MET A 1 96 ? 68.529 0.340 -50.430 1.00 85.75 96 MET A N 1
ATOM 759 C CA . MET A 1 96 ? 67.973 -0.580 -49.426 1.00 85.75 96 MET A CA 1
ATOM 760 C C . MET A 1 96 ? 68.058 -0.015 -48.004 1.00 85.75 96 MET A C 1
ATOM 762 O O . MET A 1 96 ? 67.159 -0.247 -47.197 1.00 85.75 96 MET A O 1
ATOM 766 N N . GLN A 1 97 ? 69.117 0.732 -47.683 1.00 87.25 97 GLN A N 1
ATOM 767 C CA . GLN A 1 97 ? 69.275 1.358 -46.374 1.00 87.25 97 GLN A CA 1
ATOM 768 C C . GLN A 1 97 ? 68.253 2.484 -46.163 1.00 87.25 97 GLN A C 1
ATOM 770 O O . GLN A 1 97 ? 67.594 2.512 -45.125 1.00 87.25 97 GLN A O 1
ATOM 775 N N . ILE A 1 98 ? 68.056 3.346 -47.168 1.00 89.75 98 ILE A N 1
ATOM 776 C CA . ILE A 1 98 ? 67.012 4.383 -47.158 1.00 89.75 98 ILE A CA 1
ATOM 777 C C . ILE A 1 98 ? 65.630 3.744 -46.986 1.00 89.75 98 ILE A C 1
ATOM 779 O O . ILE A 1 98 ? 64.839 4.198 -46.160 1.00 89.75 98 ILE A O 1
ATOM 783 N N . GLU A 1 99 ? 65.344 2.676 -47.731 1.00 89.62 99 GLU A N 1
ATOM 784 C CA . GLU A 1 99 ? 64.064 1.968 -47.657 1.00 89.62 99 GLU A CA 1
ATOM 785 C C . GLU A 1 99 ? 63.841 1.328 -46.281 1.00 89.62 99 GLU A C 1
ATOM 787 O O . GLU A 1 99 ? 62.773 1.461 -45.681 1.00 89.62 99 GLU A O 1
ATOM 792 N N . ARG A 1 100 ? 64.882 0.711 -45.713 1.00 89.38 100 ARG A N 1
ATOM 793 C CA . ARG A 1 100 ? 64.845 0.170 -44.353 1.00 89.38 100 ARG A CA 1
ATOM 794 C C . ARG A 1 100 ? 64.575 1.258 -43.318 1.00 89.38 100 ARG A C 1
ATOM 796 O O . ARG A 1 100 ? 63.817 1.023 -42.379 1.00 89.38 100 ARG A O 1
ATOM 803 N N . ASP A 1 101 ? 65.194 2.426 -43.451 1.00 90.94 101 ASP A N 1
ATOM 804 C CA . ASP A 1 101 ? 65.004 3.515 -42.496 1.00 90.94 101 ASP A CA 1
ATOM 805 C C . ASP A 1 101 ? 63.610 4.155 -42.628 1.00 90.94 101 ASP A C 1
ATOM 807 O O . ASP A 1 101 ? 62.978 4.413 -41.602 1.00 90.94 101 ASP A O 1
ATOM 811 N N . LYS A 1 102 ? 63.053 4.270 -43.844 1.00 93.12 102 LYS A N 1
ATOM 812 C CA . LYS A 1 102 ? 61.635 4.629 -44.056 1.00 93.12 102 LYS A CA 1
ATOM 813 C C . LYS A 1 102 ? 60.686 3.631 -43.388 1.00 93.12 102 LYS A C 1
ATOM 815 O O . LYS A 1 102 ? 59.803 4.037 -42.634 1.00 93.12 102 LYS A O 1
ATOM 820 N N . ALA A 1 103 ? 60.906 2.333 -43.594 1.00 89.75 103 ALA A N 1
ATOM 821 C CA . ALA A 1 103 ? 60.091 1.285 -42.985 1.00 89.75 103 ALA A CA 1
ATOM 822 C C . ALA A 1 103 ? 60.174 1.302 -41.444 1.00 89.75 103 ALA A C 1
ATOM 824 O O . ALA A 1 103 ? 59.172 1.078 -40.767 1.00 89.75 103 ALA A O 1
ATOM 825 N N . LYS A 1 104 ? 61.333 1.640 -40.854 1.00 91.88 104 LYS A N 1
ATOM 826 C CA . LYS A 1 104 ? 61.456 1.832 -39.395 1.00 91.88 104 LYS A CA 1
ATOM 827 C C . LYS A 1 104 ? 60.649 3.027 -38.890 1.00 91.88 104 LYS A C 1
ATOM 829 O O . LYS A 1 104 ? 60.086 2.948 -37.798 1.00 91.88 104 LYS A O 1
ATOM 834 N N . VAL A 1 105 ? 60.622 4.137 -39.632 1.00 92.94 105 VAL A N 1
ATOM 835 C CA . VAL A 1 105 ? 59.812 5.313 -39.272 1.00 92.94 105 VAL A CA 1
ATOM 836 C C . VAL A 1 105 ? 58.329 4.948 -39.298 1.00 92.94 105 VAL A C 1
ATOM 838 O O . VAL A 1 105 ? 57.652 5.124 -38.286 1.00 92.94 105 VAL A O 1
ATOM 841 N N . GLN A 1 106 ? 57.863 4.319 -40.380 1.00 91.75 106 GLN A N 1
ATOM 842 C CA . GLN A 1 106 ? 56.483 3.833 -40.496 1.00 91.75 106 GLN A CA 1
ATOM 843 C C . GLN A 1 106 ? 56.112 2.860 -39.368 1.00 91.75 106 GLN A C 1
ATOM 845 O O . GLN A 1 106 ? 55.021 2.946 -38.807 1.00 91.75 106 GLN A O 1
ATOM 850 N N . GLN A 1 107 ? 57.027 1.967 -38.971 1.00 91.88 107 GLN A N 1
ATOM 851 C CA . GLN A 1 107 ? 56.791 1.052 -37.854 1.00 91.88 107 GLN A CA 1
ATOM 852 C C . GLN A 1 107 ? 56.557 1.813 -36.544 1.00 91.88 107 GLN A C 1
ATOM 854 O O . GLN A 1 107 ? 55.611 1.497 -35.823 1.00 91.88 107 GLN A O 1
ATOM 859 N N . LYS A 1 108 ? 57.383 2.823 -36.242 1.00 92.38 108 LYS A N 1
ATOM 860 C CA . LYS A 1 108 ? 57.229 3.645 -35.030 1.00 92.38 108 LYS A CA 1
ATOM 861 C C . LYS A 1 108 ? 55.910 4.420 -35.027 1.00 92.38 108 LYS A C 1
ATOM 863 O O . LYS A 1 108 ? 55.263 4.512 -33.985 1.00 92.38 108 LYS A O 1
ATOM 868 N N . GLU A 1 109 ? 55.503 4.962 -36.173 1.00 92.81 109 GLU A N 1
ATOM 869 C CA . GLU A 1 109 ? 54.232 5.682 -36.318 1.00 92.81 109 GLU A CA 1
ATOM 870 C C . GLU A 1 109 ? 53.028 4.760 -36.109 1.00 92.81 109 GLU A C 1
ATOM 872 O O . GLU A 1 109 ? 52.134 5.087 -35.325 1.00 92.81 109 GLU A O 1
ATOM 877 N N . LEU A 1 110 ? 53.033 3.573 -36.727 1.00 91.31 110 LEU A N 1
ATOM 878 C CA . LEU A 1 110 ? 51.978 2.576 -36.540 1.00 91.31 110 LEU A CA 1
ATOM 879 C C . LEU A 1 110 ? 51.924 2.056 -35.100 1.00 91.31 110 LEU A C 1
ATOM 881 O O . LEU A 1 110 ? 50.834 1.899 -34.554 1.00 91.31 110 LEU A O 1
ATOM 885 N N . GLU A 1 111 ? 53.070 1.823 -34.453 1.00 92.06 111 GLU A N 1
ATOM 886 C CA . GLU A 1 111 ? 53.122 1.420 -33.042 1.00 92.06 111 GLU A CA 1
ATOM 887 C C . GLU A 1 111 ? 52.550 2.512 -32.121 1.00 92.06 111 GLU A C 1
ATOM 889 O O . GLU A 1 111 ? 51.781 2.198 -31.208 1.00 92.06 111 GLU A O 1
ATOM 894 N N . LYS A 1 112 ? 52.835 3.794 -32.393 1.00 93.19 112 LYS A N 1
ATOM 895 C CA . LYS A 1 112 ? 52.248 4.927 -31.657 1.00 93.19 112 LYS A CA 1
ATOM 896 C C . LYS A 1 112 ? 50.734 5.019 -31.863 1.00 93.19 112 LYS A C 1
ATOM 898 O O . LYS A 1 112 ? 49.996 5.153 -30.886 1.00 93.19 112 LYS A O 1
ATOM 903 N N . LEU A 1 113 ? 50.266 4.915 -33.109 1.00 90.94 113 LEU A N 1
ATOM 904 C CA . LEU A 1 113 ? 48.839 4.947 -33.436 1.00 90.94 113 LEU A CA 1
ATOM 905 C C . LEU A 1 113 ? 48.093 3.781 -32.782 1.00 90.94 113 LEU A C 1
ATOM 907 O O . LEU A 1 113 ? 47.019 3.963 -32.212 1.00 90.94 113 LEU A O 1
ATOM 911 N N . ARG A 1 114 ? 48.690 2.587 -32.805 1.00 90.12 114 ARG A N 1
ATOM 912 C CA . ARG A 1 114 ? 48.130 1.410 -32.149 1.00 90.12 114 ARG A CA 1
ATOM 913 C C . ARG A 1 114 ? 48.029 1.592 -30.642 1.00 90.12 114 ARG A C 1
ATOM 915 O O . ARG A 1 114 ? 46.994 1.258 -30.076 1.00 90.12 114 ARG A O 1
ATOM 922 N N . LYS A 1 115 ? 49.068 2.130 -29.997 1.00 92.44 115 LYS A N 1
ATOM 923 C CA . LYS A 1 115 ? 49.035 2.414 -28.558 1.00 92.44 115 LYS A CA 1
ATOM 924 C C . LYS A 1 115 ? 47.881 3.361 -28.212 1.00 92.44 115 LYS A C 1
ATOM 926 O O . LYS A 1 115 ? 47.107 3.056 -27.315 1.00 92.44 115 LYS A O 1
ATOM 931 N N . SER A 1 116 ? 47.705 4.432 -28.988 1.00 89.50 116 SER A N 1
ATOM 932 C CA . SER A 1 116 ? 46.596 5.376 -28.804 1.00 89.50 116 SER A CA 1
ATOM 933 C C . SER A 1 116 ? 45.218 4.729 -29.008 1.00 89.50 116 SER A C 1
ATOM 935 O O . SER A 1 116 ? 44.325 4.936 -28.189 1.00 89.50 116 SER A O 1
ATOM 937 N N . LYS A 1 117 ? 45.037 3.893 -30.043 1.00 88.00 117 LYS A N 1
ATOM 938 C CA . LYS A 1 117 ? 43.779 3.145 -30.233 1.00 88.00 117 LYS A CA 1
ATOM 939 C C . LYS A 1 117 ? 43.513 2.144 -29.108 1.00 88.00 117 LYS A C 1
ATOM 941 O O . LYS A 1 117 ? 42.363 1.969 -28.721 1.00 88.00 117 LYS A O 1
ATOM 946 N N . GLN A 1 118 ? 44.552 1.496 -28.582 1.00 91.06 118 GLN A N 1
ATOM 947 C CA . GLN A 1 118 ? 44.413 0.585 -27.447 1.00 91.06 118 GLN A CA 1
ATOM 948 C C . GLN A 1 118 ? 43.975 1.335 -26.185 1.00 91.06 118 GLN A C 1
ATOM 950 O O . GLN A 1 118 ? 43.066 0.880 -25.505 1.00 91.06 118 GLN A O 1
ATOM 955 N N . GLU A 1 119 ? 44.581 2.486 -25.890 1.00 91.19 119 GLU A N 1
ATOM 956 C CA . GLU A 1 119 ? 44.198 3.326 -24.747 1.00 91.19 119 GLU A CA 1
ATOM 957 C C . GLU A 1 119 ? 42.736 3.790 -24.849 1.00 91.19 119 GLU A C 1
ATOM 959 O O . GLU A 1 119 ? 42.004 3.735 -23.861 1.00 91.19 119 GLU A O 1
ATOM 964 N N . LEU A 1 120 ? 42.283 4.182 -26.047 1.00 89.19 120 LEU A N 1
ATOM 965 C CA . LEU A 1 120 ? 40.883 4.543 -26.288 1.00 89.19 120 LEU A CA 1
ATOM 966 C C . LEU A 1 120 ? 39.930 3.362 -26.043 1.00 89.19 120 LEU A C 1
ATOM 968 O O . LEU A 1 120 ? 38.898 3.538 -25.398 1.00 89.19 120 LEU A O 1
ATOM 972 N N . LEU A 1 121 ? 40.294 2.168 -26.519 1.00 87.19 121 LEU A N 1
ATOM 973 C CA . LEU A 1 121 ? 39.503 0.953 -26.325 1.00 87.19 121 LEU A CA 1
ATOM 974 C C . LEU A 1 121 ? 39.367 0.591 -24.840 1.00 87.19 121 LEU A C 1
ATOM 976 O O . LEU A 1 121 ? 38.267 0.294 -24.382 1.00 87.19 121 LEU A O 1
ATOM 980 N N . GLU A 1 122 ? 40.462 0.629 -24.077 1.00 89.81 122 GLU A N 1
ATOM 981 C CA . GLU A 1 122 ? 40.417 0.331 -22.639 1.00 89.81 122 GLU A CA 1
ATOM 982 C C . GLU A 1 122 ? 39.601 1.374 -21.863 1.00 89.81 122 GLU A C 1
ATOM 984 O O . GLU A 1 122 ? 38.845 1.021 -20.953 1.00 89.81 122 GLU A O 1
ATOM 989 N N . 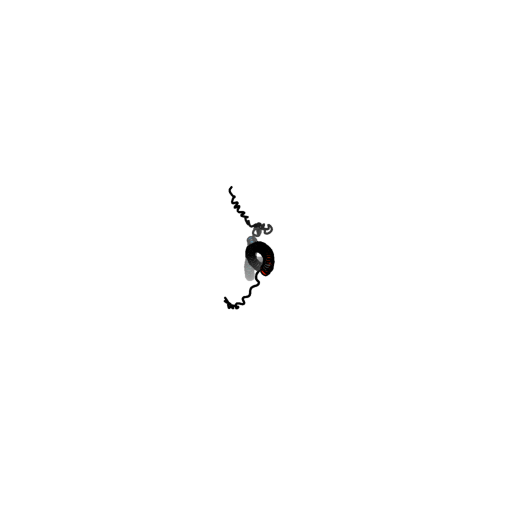LYS A 1 123 ? 39.681 2.653 -22.257 1.00 89.62 123 LYS A N 1
ATOM 990 C CA . LYS A 1 123 ? 38.841 3.709 -21.682 1.00 89.62 123 LYS A CA 1
ATOM 991 C C . LYS A 1 123 ? 37.354 3.443 -21.923 1.00 89.62 123 LYS A C 1
ATOM 993 O O . LYS A 1 123 ? 36.578 3.514 -20.975 1.00 89.62 123 LYS A O 1
ATOM 998 N N . GLN A 1 124 ? 36.964 3.111 -23.156 1.00 86.19 124 GLN A N 1
ATOM 999 C CA . GLN A 1 124 ? 35.569 2.792 -23.470 1.00 86.19 124 GLN A CA 1
ATOM 1000 C C . GLN A 1 124 ? 35.094 1.561 -22.698 1.00 86.19 124 GLN A C 1
ATOM 1002 O O . GLN A 1 124 ? 34.072 1.641 -22.029 1.00 86.19 124 GLN A O 1
ATOM 1007 N N . LYS A 1 125 ? 35.854 0.459 -22.692 1.00 88.44 125 LYS A N 1
ATOM 1008 C CA . LYS A 1 125 ? 35.510 -0.735 -21.898 1.00 88.44 125 LYS A CA 1
ATOM 1009 C C . LYS A 1 125 ? 35.271 -0.411 -20.424 1.00 88.44 125 LYS A C 1
ATOM 1011 O O . LYS A 1 125 ? 34.289 -0.870 -19.854 1.00 88.44 125 LYS A O 1
ATOM 1016 N N . SER A 1 126 ? 36.137 0.407 -19.828 1.00 88.50 126 SER A N 1
ATOM 1017 C CA . SER A 1 126 ? 35.993 0.826 -18.428 1.00 88.50 126 SER A CA 1
ATOM 1018 C C . SER A 1 126 ? 34.705 1.627 -18.199 1.00 88.50 126 SER A C 1
ATOM 1020 O O . SER A 1 126 ? 34.030 1.440 -17.192 1.00 88.50 126 SER A O 1
ATOM 1022 N N . GLU A 1 127 ? 34.340 2.500 -19.142 1.00 88.44 127 GLU A N 1
ATOM 1023 C CA . GLU A 1 127 ? 33.092 3.268 -19.089 1.00 88.44 127 GLU A CA 1
ATOM 1024 C C . GLU A 1 127 ? 31.851 2.373 -19.240 1.00 88.44 127 GLU A C 1
ATOM 1026 O O . GLU A 1 127 ? 30.851 2.581 -18.553 1.00 88.44 127 GLU A O 1
ATOM 1031 N N . PHE A 1 128 ? 31.919 1.355 -20.101 1.00 86.38 128 PHE A N 1
ATOM 1032 C CA . PHE A 1 128 ? 30.845 0.376 -20.263 1.00 86.38 128 PHE A CA 1
ATOM 1033 C C . PHE A 1 128 ? 30.647 -0.486 -19.022 1.00 86.38 128 PHE A C 1
ATOM 1035 O O . PHE A 1 128 ? 29.506 -0.677 -18.613 1.00 86.38 128 PHE A O 1
ATOM 1042 N N . GLU A 1 129 ? 31.723 -0.962 -18.394 1.00 89.00 129 GLU A N 1
ATOM 1043 C CA . GLU A 1 129 ? 31.616 -1.716 -17.140 1.00 89.00 129 GLU A CA 1
ATOM 1044 C C . GLU A 1 129 ? 31.028 -0.857 -16.016 1.00 89.00 129 GLU A C 1
ATOM 1046 O O . GLU A 1 129 ? 30.146 -1.315 -15.292 1.00 89.00 129 GLU A O 1
ATOM 1051 N N . LEU A 1 130 ? 31.422 0.419 -15.917 1.00 91.19 130 LEU A N 1
ATOM 1052 C CA . LEU A 1 130 ? 30.807 1.342 -14.962 1.00 91.19 130 LEU A CA 1
ATOM 1053 C C . LEU A 1 130 ? 29.298 1.483 -15.219 1.00 91.19 130 LEU A C 1
ATOM 1055 O O . LEU A 1 130 ? 28.496 1.221 -14.323 1.00 91.19 130 LEU A O 1
ATOM 1059 N N . LYS A 1 131 ? 28.901 1.813 -16.457 1.00 88.88 131 LYS A N 1
ATOM 1060 C CA . LYS A 1 131 ? 27.485 1.933 -16.845 1.00 88.88 131 LYS A CA 1
ATOM 1061 C C . LYS A 1 131 ? 26.708 0.647 -16.576 1.00 88.88 131 LYS A C 1
ATOM 1063 O O . LYS A 1 131 ? 25.583 0.708 -16.093 1.00 88.88 131 LYS A O 1
ATOM 1068 N N . LYS A 1 132 ? 27.297 -0.513 -16.857 1.00 87.88 132 LYS A N 1
ATOM 1069 C CA . LYS A 1 132 ? 26.692 -1.818 -16.583 1.00 87.88 132 LYS A CA 1
ATOM 1070 C C . LYS A 1 132 ? 26.390 -1.994 -15.095 1.00 87.88 132 LYS A C 1
ATOM 1072 O O . LYS A 1 132 ? 25.256 -2.315 -14.760 1.00 87.88 132 LYS A O 1
ATOM 1077 N N . THR A 1 133 ? 27.347 -1.713 -14.209 1.00 92.25 133 THR A N 1
ATOM 1078 C CA . THR A 1 133 ? 27.107 -1.807 -12.756 1.00 92.25 133 THR A CA 1
ATOM 1079 C C . THR A 1 133 ? 26.048 -0.815 -12.265 1.00 92.25 133 THR A C 1
ATOM 1081 O O . THR A 1 133 ? 25.217 -1.164 -11.428 1.00 92.25 133 THR A O 1
ATOM 1084 N N . GLU A 1 134 ? 26.003 0.401 -12.822 1.00 92.75 134 GLU A N 1
ATOM 1085 C CA . GLU A 1 134 ? 24.941 1.370 -12.521 1.00 92.75 134 GLU A CA 1
ATOM 1086 C C . GLU A 1 134 ? 23.557 0.855 -12.941 1.00 92.75 134 GLU A C 1
ATOM 1088 O O . GLU A 1 134 ? 22.576 1.042 -12.220 1.00 92.75 134 GLU A O 1
ATOM 1093 N N . TRP A 1 135 ? 23.464 0.205 -14.102 1.00 92.12 135 TRP A N 1
ATOM 1094 C CA . TRP A 1 135 ? 22.223 -0.391 -14.593 1.00 92.12 135 TRP A CA 1
ATOM 1095 C C . TRP A 1 135 ? 21.782 -1.599 -13.772 1.00 92.12 135 TRP A C 1
ATOM 1097 O O . TRP A 1 135 ? 20.598 -1.707 -13.461 1.00 92.12 135 TRP A O 1
ATOM 1107 N N . GLU A 1 136 ? 22.711 -2.467 -13.373 1.00 93.06 136 GLU A N 1
ATOM 1108 C CA . GLU A 1 136 ? 22.431 -3.590 -12.471 1.00 93.06 136 GLU A CA 1
ATOM 1109 C C . GLU A 1 136 ? 21.861 -3.093 -11.133 1.00 93.06 136 GLU A C 1
ATOM 1111 O O . GLU A 1 136 ? 20.859 -3.626 -10.651 1.00 93.06 136 GLU A O 1
ATOM 1116 N N . GLN A 1 137 ? 22.422 -2.014 -10.576 1.00 94.00 137 GLN A N 1
ATOM 1117 C CA . GLN A 1 137 ? 21.895 -1.402 -9.356 1.00 94.00 137 GLN A CA 1
ATOM 1118 C C . GLN A 1 137 ? 20.504 -0.793 -9.571 1.00 94.00 137 GLN A C 1
ATOM 1120 O O . GLN A 1 137 ? 19.592 -1.051 -8.786 1.00 94.00 137 GLN A O 1
ATOM 1125 N N . LYS A 1 138 ? 20.305 -0.029 -10.653 1.00 93.81 138 LYS A N 1
ATOM 1126 C CA . LYS A 1 138 ? 18.991 0.549 -10.989 1.00 93.81 138 LYS A CA 1
ATOM 1127 C C . LYS A 1 138 ? 17.920 -0.522 -11.184 1.00 93.81 138 LYS A C 1
ATOM 1129 O O . LYS A 1 138 ? 16.777 -0.314 -10.783 1.00 93.81 138 LYS A O 1
ATOM 1134 N N . LEU A 1 139 ? 18.274 -1.653 -11.793 1.00 93.38 139 LEU A N 1
ATOM 1135 C CA . LEU A 1 139 ? 17.366 -2.780 -11.986 1.00 93.38 139 LEU A CA 1
ATOM 1136 C C . LEU A 1 139 ? 16.946 -3.385 -10.641 1.00 93.38 139 LEU A C 1
ATOM 1138 O O . LEU A 1 139 ? 15.756 -3.609 -10.419 1.00 93.38 139 LEU A O 1
ATOM 1142 N N . MET A 1 140 ? 17.900 -3.576 -9.727 1.00 93.25 140 MET A N 1
ATOM 1143 C CA . MET A 1 140 ? 17.631 -4.062 -8.372 1.00 93.25 140 MET A CA 1
ATOM 1144 C C . MET A 1 140 ? 16.735 -3.095 -7.584 1.00 93.25 140 MET A C 1
ATOM 1146 O O . MET A 1 140 ? 15.771 -3.517 -6.943 1.00 93.25 140 MET A O 1
ATOM 1150 N N . ASP A 1 141 ? 17.004 -1.791 -7.666 1.00 94.12 141 ASP A N 1
ATOM 1151 C CA . ASP A 1 141 ? 16.185 -0.760 -7.023 1.00 94.12 141 ASP A CA 1
ATOM 1152 C C . ASP A 1 141 ? 14.758 -0.741 -7.593 1.00 94.12 141 ASP A C 1
ATOM 1154 O O . ASP A 1 141 ? 13.785 -0.641 -6.842 1.00 94.12 141 ASP A O 1
ATOM 1158 N N . HIS A 1 142 ? 14.614 -0.891 -8.912 1.00 93.56 142 HIS A N 1
ATOM 1159 C CA . HIS A 1 142 ? 13.314 -0.982 -9.571 1.00 93.56 142 HIS A CA 1
ATOM 1160 C C . HIS A 1 142 ? 12.526 -2.225 -9.126 1.00 93.56 142 HIS A C 1
ATOM 1162 O O . HIS A 1 142 ? 11.332 -2.126 -8.839 1.00 93.56 142 HIS A O 1
ATOM 1168 N N . GLU A 1 143 ? 13.172 -3.388 -9.022 1.00 93.25 143 GLU A N 1
ATOM 1169 C CA . GLU A 1 143 ? 12.538 -4.617 -8.529 1.00 93.25 143 GLU A CA 1
ATOM 1170 C C . GLU A 1 143 ? 12.103 -4.489 -7.059 1.00 93.25 143 GLU A C 1
ATOM 1172 O O . GLU A 1 143 ? 10.983 -4.865 -6.698 1.00 93.25 143 GLU A O 1
ATOM 1177 N N . ASN A 1 144 ? 12.933 -3.869 -6.218 1.00 95.94 144 ASN A N 1
ATOM 1178 C CA . ASN A 1 144 ? 12.584 -3.560 -4.832 1.00 95.94 144 ASN A CA 1
ATOM 1179 C C . ASN A 1 144 ? 11.365 -2.631 -4.741 1.00 95.94 144 ASN A C 1
ATOM 1181 O O . ASN A 1 144 ? 10.428 -2.908 -3.987 1.00 95.94 144 ASN A O 1
ATOM 1185 N N . LEU A 1 145 ? 11.338 -1.556 -5.534 1.00 95.56 145 LEU A N 1
ATOM 1186 C CA . LEU A 1 145 ? 10.196 -0.641 -5.600 1.00 95.56 145 LEU A CA 1
ATOM 1187 C C . LEU A 1 145 ? 8.926 -1.352 -6.073 1.00 95.56 145 LEU A C 1
ATOM 1189 O O . LEU A 1 145 ? 7.866 -1.162 -5.477 1.00 95.56 145 LEU A O 1
ATOM 1193 N N . TYR A 1 146 ? 9.024 -2.204 -7.093 1.00 95.25 146 TYR A N 1
ATOM 1194 C CA . TYR A 1 146 ? 7.899 -3.004 -7.572 1.00 95.25 146 TYR A CA 1
ATOM 1195 C C . TYR A 1 146 ? 7.325 -3.905 -6.467 1.00 95.25 146 TYR A C 1
ATOM 1197 O O . TYR A 1 146 ? 6.109 -3.945 -6.267 1.00 95.25 146 TYR A O 1
ATOM 1205 N N . ASN A 1 147 ? 8.187 -4.569 -5.693 1.00 95.75 147 ASN A N 1
ATOM 1206 C CA . ASN A 1 147 ? 7.768 -5.406 -4.568 1.00 95.75 147 ASN A CA 1
ATOM 1207 C C . ASN A 1 147 ? 7.065 -4.600 -3.465 1.00 95.75 147 ASN A C 1
ATOM 1209 O O . ASN A 1 147 ? 6.030 -5.036 -2.957 1.00 95.75 147 ASN A O 1
ATOM 1213 N N . ILE A 1 148 ? 7.567 -3.405 -3.135 1.00 96.06 148 ILE A N 1
ATOM 1214 C CA . ILE A 1 148 ? 6.920 -2.496 -2.173 1.00 96.06 148 ILE A CA 1
ATOM 1215 C C . ILE A 1 148 ? 5.540 -2.066 -2.681 1.00 96.06 148 ILE A C 1
ATOM 1217 O O . ILE A 1 148 ? 4.559 -2.120 -1.940 1.00 96.06 148 ILE A O 1
ATOM 1221 N N . VAL A 1 149 ? 5.439 -1.664 -3.952 1.00 94.81 149 VAL A N 1
ATOM 1222 C CA . VAL A 1 149 ? 4.163 -1.262 -4.562 1.00 94.81 149 VAL A CA 1
ATOM 1223 C C . VAL A 1 149 ? 3.159 -2.412 -4.514 1.00 94.81 149 VAL A C 1
ATOM 1225 O O . VAL A 1 149 ? 2.013 -2.200 -4.115 1.00 94.81 149 VAL A O 1
ATOM 1228 N N . LYS A 1 150 ? 3.587 -3.637 -4.837 1.00 95.56 150 LYS A N 1
ATOM 1229 C CA . LYS A 1 150 ? 2.742 -4.833 -4.755 1.00 95.56 150 LYS A CA 1
ATOM 1230 C C . LYS A 1 150 ? 2.204 -5.062 -3.337 1.00 95.56 150 LYS A C 1
ATOM 1232 O O . LYS A 1 150 ? 0.995 -5.214 -3.175 1.00 95.56 150 LYS A O 1
ATOM 1237 N N . GLN A 1 151 ? 3.068 -5.014 -2.320 1.00 95.75 151 GLN A N 1
ATOM 1238 C CA . GLN A 1 151 ? 2.663 -5.157 -0.913 1.00 95.75 151 GLN A CA 1
ATOM 1239 C C . GLN A 1 151 ? 1.667 -4.069 -0.485 1.00 95.75 151 GLN A C 1
ATOM 1241 O O . GLN A 1 151 ? 0.664 -4.356 0.168 1.00 95.75 151 GLN A O 1
ATOM 1246 N N . CYS A 1 152 ? 1.899 -2.819 -0.892 1.00 96.00 152 CYS A N 1
ATOM 1247 C CA . CYS A 1 152 ? 0.973 -1.717 -0.634 1.00 96.00 152 CYS A CA 1
ATOM 1248 C C . CYS A 1 152 ? -0.400 -1.956 -1.282 1.00 96.00 152 CYS A C 1
ATOM 1250 O O . CYS A 1 152 ? -1.426 -1.701 -0.651 1.00 96.00 152 CYS A O 1
ATOM 1252 N N . CYS A 1 153 ? -0.449 -2.461 -2.519 1.00 94.88 153 CYS A N 1
ATOM 1253 C CA . CYS A 1 153 ? -1.703 -2.787 -3.202 1.00 94.88 153 CYS A CA 1
ATOM 1254 C C . CYS A 1 153 ? -2.488 -3.909 -2.500 1.00 94.88 153 CYS A C 1
ATOM 1256 O O . CYS A 1 153 ? -3.716 -3.819 -2.391 1.00 94.88 153 CYS A O 1
ATOM 1258 N N . GLU A 1 154 ? -1.801 -4.938 -2.002 1.00 93.75 154 GLU A N 1
ATOM 1259 C CA . GLU A 1 154 ? -2.406 -6.021 -1.213 1.00 93.75 154 GLU A CA 1
ATOM 1260 C C . GLU A 1 154 ? -2.996 -5.471 0.098 1.00 93.75 154 GLU A C 1
ATOM 1262 O O . GLU A 1 154 ? -4.188 -5.638 0.364 1.00 93.75 154 GLU A O 1
ATOM 1267 N N . LEU A 1 155 ? -2.219 -4.681 0.846 1.00 94.81 155 LEU A N 1
ATOM 1268 C CA . LEU A 1 155 ? -2.656 -4.077 2.109 1.00 94.81 155 LEU A CA 1
ATOM 1269 C C . LEU A 1 155 ? -3.846 -3.115 1.932 1.00 94.81 155 LEU A C 1
ATOM 1271 O O . LEU A 1 155 ? -4.785 -3.116 2.732 1.00 94.81 155 LEU A O 1
ATOM 1275 N N . LEU A 1 156 ? -3.851 -2.310 0.865 1.00 94.81 156 LEU A N 1
ATOM 1276 C CA . LEU A 1 156 ? -4.984 -1.440 0.529 1.00 94.81 156 LEU A CA 1
ATOM 1277 C C . LEU A 1 156 ? -6.251 -2.241 0.204 1.00 94.81 156 LEU A C 1
ATOM 1279 O O . LEU A 1 156 ? -7.357 -1.827 0.571 1.00 94.81 156 LEU A O 1
ATOM 1283 N N . SER A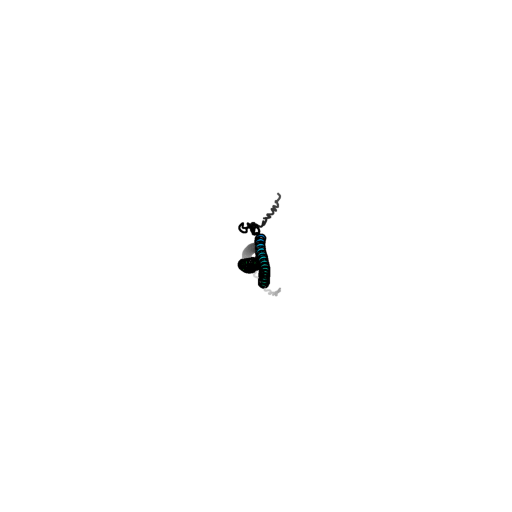 1 157 ? -6.100 -3.387 -0.461 1.00 91.44 157 SER A N 1
ATOM 1284 C CA . SER A 1 157 ? -7.217 -4.280 -0.774 1.00 91.44 157 SER A CA 1
ATOM 1285 C C . SER A 1 157 ? -7.818 -4.879 0.500 1.00 91.44 157 SER A C 1
ATOM 1287 O O . SER A 1 157 ? -9.041 -4.859 0.666 1.00 91.44 157 SER A O 1
ATOM 1289 N N . ASP A 1 158 ? -6.979 -5.305 1.444 1.00 91.75 158 ASP A N 1
ATOM 1290 C CA . ASP A 1 158 ? -7.414 -5.842 2.737 1.00 91.75 158 ASP A CA 1
ATOM 1291 C C . ASP A 1 158 ? -8.135 -4.797 3.592 1.00 91.75 158 ASP A C 1
ATOM 1293 O O . ASP A 1 158 ? -9.223 -5.057 4.116 1.00 91.75 158 ASP A O 1
ATOM 1297 N N . ILE A 1 159 ? -7.593 -3.577 3.683 1.00 92.31 159 ILE A N 1
ATOM 1298 C CA . ILE A 1 159 ? -8.245 -2.464 4.391 1.00 92.31 159 ILE A CA 1
ATOM 1299 C C . ILE A 1 159 ? -9.610 -2.155 3.765 1.00 92.31 159 ILE A C 1
ATOM 1301 O O . ILE A 1 159 ? -10.602 -1.987 4.479 1.00 92.31 159 ILE A O 1
ATOM 1305 N N . SER A 1 160 ? -9.688 -2.106 2.432 1.00 91.00 160 SER A N 1
ATOM 1306 C CA . SER A 1 160 ? -10.941 -1.863 1.709 1.00 91.00 160 SER A CA 1
ATOM 1307 C C . SER A 1 160 ? -11.990 -2.939 2.009 1.00 91.00 160 SER A C 1
ATOM 1309 O O . SER A 1 160 ? -13.148 -2.620 2.297 1.00 91.00 160 SER A O 1
ATOM 1311 N N . ASN A 1 161 ? -11.589 -4.211 2.014 1.00 89.19 161 ASN A N 1
ATOM 1312 C CA . ASN A 1 161 ? -12.475 -5.333 2.320 1.00 89.19 161 ASN A CA 1
ATOM 1313 C C . ASN A 1 161 ? -12.950 -5.316 3.782 1.00 89.19 161 ASN A C 1
ATOM 1315 O O . ASN A 1 161 ? -14.148 -5.461 4.038 1.00 89.19 161 ASN A O 1
ATOM 1319 N N . ASN A 1 162 ? -12.051 -5.048 4.731 1.00 89.88 162 ASN A N 1
ATOM 1320 C CA . ASN A 1 162 ? -12.391 -4.924 6.150 1.00 89.88 162 ASN A CA 1
ATOM 1321 C C . ASN A 1 162 ? -13.352 -3.759 6.416 1.00 89.88 162 ASN A C 1
ATOM 1323 O O . ASN A 1 162 ? -14.321 -3.912 7.161 1.00 89.88 162 ASN A O 1
ATOM 1327 N N . ASN A 1 163 ? -13.156 -2.619 5.750 1.00 90.31 163 ASN A N 1
ATOM 1328 C CA . ASN A 1 163 ? -14.068 -1.481 5.850 1.00 90.31 163 ASN A CA 1
ATOM 1329 C C . ASN A 1 163 ? -15.466 -1.821 5.316 1.00 90.31 163 ASN A C 1
ATOM 1331 O O . ASN A 1 163 ? -16.462 -1.498 5.964 1.00 90.31 163 ASN A O 1
ATOM 1335 N N . LYS A 1 164 ? -15.566 -2.520 4.176 1.00 88.81 164 LYS A N 1
ATOM 1336 C CA . LYS A 1 164 ? -16.859 -2.982 3.635 1.00 88.81 164 LYS A CA 1
ATOM 1337 C C . LYS A 1 164 ? -17.584 -3.906 4.616 1.00 88.81 164 LYS A C 1
ATOM 1339 O O . LYS A 1 164 ? -18.781 -3.725 4.849 1.00 88.81 164 LYS A O 1
ATOM 1344 N N . LEU A 1 165 ? -16.865 -4.853 5.224 1.00 87.81 165 LEU A N 1
ATOM 1345 C CA . LEU A 1 165 ? -17.411 -5.744 6.253 1.00 87.81 165 LEU A CA 1
ATOM 1346 C C . LEU A 1 165 ? -17.883 -4.962 7.488 1.00 87.81 165 LEU A C 1
ATOM 1348 O O . LEU A 1 165 ? -19.003 -5.175 7.956 1.00 87.81 165 LEU A O 1
ATOM 1352 N N . GLY A 1 166 ? -17.080 -4.012 7.972 1.00 89.56 166 GLY A N 1
ATOM 1353 C CA . GLY A 1 166 ? -17.435 -3.150 9.102 1.00 89.56 166 GLY A CA 1
ATOM 1354 C C . GLY A 1 166 ? -18.695 -2.315 8.842 1.00 89.56 166 GLY A C 1
ATOM 1355 O O . GLY A 1 166 ? -19.589 -2.256 9.688 1.00 89.56 166 GLY A O 1
ATOM 1356 N N . ILE A 1 167 ? -18.827 -1.736 7.644 1.00 90.50 167 ILE A N 1
ATOM 1357 C CA . ILE A 1 167 ? -20.019 -0.975 7.230 1.00 90.50 167 ILE A CA 1
ATOM 1358 C C . ILE A 1 167 ? -21.262 -1.877 7.178 1.00 90.50 167 ILE A C 1
ATOM 1360 O O . ILE A 1 167 ? -22.338 -1.487 7.652 1.00 90.50 167 ILE A O 1
ATOM 1364 N N . ALA A 1 168 ? -21.135 -3.097 6.647 1.00 89.81 168 ALA A N 1
ATOM 1365 C CA . ALA A 1 168 ? -22.230 -4.065 6.613 1.00 89.81 168 ALA A CA 1
ATOM 1366 C C . ALA A 1 168 ? -22.696 -4.449 8.031 1.00 89.81 168 ALA A C 1
ATOM 1368 O O . ALA A 1 168 ? -23.898 -4.419 8.318 1.00 89.81 168 ALA A O 1
ATOM 1369 N N . GLN A 1 169 ? -21.758 -4.716 8.946 1.00 91.50 169 GLN A N 1
ATOM 1370 C CA . GLN A 1 169 ? -22.055 -5.026 10.350 1.00 91.50 169 GLN A CA 1
ATOM 1371 C C . GLN A 1 169 ? -22.742 -3.855 11.068 1.00 91.50 169 GLN A C 1
ATOM 1373 O O . GLN A 1 169 ? -23.759 -4.050 11.741 1.00 91.50 169 GLN A O 1
ATOM 1378 N N . GLN A 1 170 ? -22.251 -2.624 10.887 1.00 92.38 170 GLN A N 1
ATOM 1379 C CA . GLN A 1 170 ? -22.888 -1.431 11.456 1.00 92.38 170 GLN A CA 1
ATOM 1380 C C . GLN A 1 170 ? -24.314 -1.238 10.926 1.00 92.38 170 GLN A C 1
ATOM 1382 O O . GLN A 1 170 ? -25.227 -0.912 11.690 1.00 92.38 170 GLN A O 1
ATOM 1387 N N . THR A 1 171 ? -24.535 -1.489 9.635 1.00 92.81 171 THR A N 1
ATOM 1388 C CA . THR A 1 171 ? -25.860 -1.395 9.010 1.00 92.81 171 THR A CA 1
ATOM 1389 C C . THR A 1 171 ? -26.818 -2.439 9.589 1.00 92.81 171 THR A C 1
ATOM 1391 O O . THR A 1 171 ? -27.951 -2.112 9.962 1.00 92.81 171 THR A O 1
ATOM 1394 N N . GLN A 1 172 ? -26.358 -3.682 9.757 1.00 93.69 172 GLN A N 1
ATOM 1395 C CA . GLN A 1 172 ? -27.129 -4.746 10.399 1.00 93.69 172 GLN A CA 1
ATOM 1396 C C . GLN A 1 172 ? -27.487 -4.389 11.848 1.00 93.69 172 GLN A C 1
ATOM 1398 O O . GLN A 1 172 ? -28.646 -4.539 12.254 1.00 93.69 172 GLN A O 1
ATOM 1403 N N . GLN A 1 173 ? -26.532 -3.859 12.615 1.00 93.06 173 GLN A N 1
ATOM 1404 C CA . GLN A 1 173 ? -26.762 -3.448 13.997 1.00 93.06 173 GLN A CA 1
ATOM 1405 C C . GLN A 1 173 ? -27.760 -2.287 14.080 1.00 93.06 173 GLN A C 1
ATOM 1407 O O . GLN A 1 173 ? -28.694 -2.336 14.881 1.00 93.06 173 GLN A O 1
ATOM 1412 N N . LYS A 1 174 ? -27.648 -1.287 13.199 1.00 93.75 174 LYS A N 1
ATOM 1413 C CA . LYS A 1 174 ? -28.613 -0.181 13.100 1.00 93.75 174 LYS A CA 1
ATOM 1414 C C . LYS A 1 174 ? -30.028 -0.698 12.827 1.00 93.75 174 LYS A C 1
ATOM 1416 O O . LYS A 1 174 ? -30.982 -0.252 13.467 1.00 93.75 174 LYS A O 1
ATOM 1421 N N . ASN A 1 175 ? -30.173 -1.683 11.941 1.00 94.56 175 ASN A N 1
ATOM 1422 C CA . ASN A 1 175 ? -31.459 -2.324 11.656 1.00 94.56 175 ASN A CA 1
ATOM 1423 C C . ASN A 1 175 ? -32.001 -3.119 12.856 1.00 94.56 175 ASN A C 1
ATOM 1425 O O . ASN A 1 175 ? -33.202 -3.068 13.136 1.00 94.56 175 ASN A O 1
ATOM 1429 N N . ARG A 1 176 ? -31.135 -3.812 13.607 1.00 94.31 176 ARG A N 1
ATOM 1430 C CA . ARG A 1 176 ? -31.511 -4.497 14.854 1.00 94.31 176 ARG A CA 1
ATOM 1431 C C . ARG A 1 176 ? -31.995 -3.507 15.916 1.00 94.31 176 ARG A C 1
ATOM 1433 O O . ARG A 1 176 ? -33.051 -3.738 16.506 1.00 94.31 176 ARG A O 1
ATOM 1440 N N . CYS A 1 177 ? -31.285 -2.396 16.112 1.00 95.31 177 CYS A N 1
ATOM 1441 C CA . CYS A 1 177 ? -31.673 -1.337 17.045 1.00 95.31 177 CYS A CA 1
ATOM 1442 C C . CYS A 1 177 ? -33.030 -0.727 16.677 1.00 95.31 177 CYS A C 1
ATOM 1444 O O . CYS A 1 177 ? -33.899 -0.630 17.540 1.00 95.31 177 CYS A O 1
ATOM 1446 N N . LYS A 1 178 ? -33.266 -0.419 15.393 1.00 95.38 178 LYS A N 1
ATOM 1447 C CA . LYS A 1 178 ? -34.579 0.053 14.915 1.00 95.38 178 LYS A CA 1
ATOM 1448 C C . LYS A 1 178 ? -35.698 -0.941 15.246 1.00 95.38 178 LYS A C 1
ATOM 1450 O O . LYS A 1 178 ? -36.730 -0.553 15.785 1.00 95.38 178 LYS A O 1
ATOM 1455 N N . LYS A 1 179 ? -35.495 -2.240 14.986 1.00 95.31 179 LYS A N 1
ATOM 1456 C CA . LYS A 1 179 ? -36.483 -3.288 15.318 1.00 95.31 179 LYS A CA 1
ATOM 1457 C C . LYS A 1 179 ? -36.773 -3.364 16.820 1.00 95.31 179 LYS A C 1
ATOM 1459 O O . LYS A 1 179 ? -37.928 -3.536 17.204 1.00 95.31 179 LYS A O 1
ATOM 1464 N N . LEU A 1 180 ? -35.750 -3.246 17.665 1.00 95.31 180 LEU A N 1
ATOM 1465 C CA . LEU A 1 180 ? -35.923 -3.219 19.120 1.00 95.31 180 LEU A CA 1
ATOM 1466 C C . LEU A 1 180 ? -36.679 -1.970 19.574 1.00 95.31 180 LEU A C 1
ATOM 1468 O O . LEU A 1 180 ? -37.596 -2.091 20.379 1.00 95.31 180 LEU A O 1
ATOM 1472 N N . GLN A 1 181 ? -36.375 -0.807 19.001 1.00 96.06 181 GLN A N 1
ATOM 1473 C CA . GLN A 1 181 ? -37.085 0.437 19.286 1.00 96.06 181 GLN A CA 1
ATOM 1474 C C . GLN A 1 181 ? -38.586 0.317 18.981 1.00 96.06 181 GLN A C 1
ATOM 1476 O O . GLN A 1 181 ? -39.412 0.685 19.813 1.00 96.06 181 GLN A O 1
ATOM 1481 N N . PHE A 1 182 ? -38.959 -0.290 17.848 1.00 94.38 182 PHE A N 1
ATOM 1482 C CA . PHE A 1 182 ? -40.366 -0.573 17.542 1.00 94.38 182 PHE A CA 1
ATOM 1483 C C . PHE A 1 182 ? -41.031 -1.497 18.573 1.00 94.38 182 PHE A C 1
ATOM 1485 O O . PHE A 1 182 ? -42.180 -1.267 18.951 1.00 94.38 182 PHE A O 1
ATOM 1492 N N . LYS A 1 183 ? -40.327 -2.534 19.047 1.00 95.38 183 LYS A N 1
ATOM 1493 C CA . LYS A 1 183 ? -40.849 -3.438 20.087 1.00 95.38 183 LYS A CA 1
ATOM 1494 C C . LYS A 1 183 ? -41.039 -2.717 21.421 1.00 95.38 183 LYS A C 1
ATOM 1496 O O . LYS A 1 183 ? -42.091 -2.869 22.032 1.00 95.38 183 LYS A O 1
ATOM 1501 N N . VAL A 1 184 ? -40.062 -1.912 21.839 1.00 96.12 184 VAL A N 1
ATOM 1502 C CA . VAL A 1 184 ? -40.136 -1.104 23.067 1.00 96.12 184 VAL A CA 1
ATOM 1503 C C . VAL A 1 184 ? -41.313 -0.132 23.000 1.00 96.12 184 VAL A C 1
ATOM 1505 O O . VAL A 1 184 ? -42.118 -0.090 23.928 1.00 96.12 184 VAL A O 1
ATOM 1508 N N . ASN A 1 185 ? -41.481 0.577 21.881 1.00 96.44 185 ASN A N 1
ATOM 1509 C CA . ASN A 1 185 ? -42.605 1.496 21.692 1.00 96.44 185 ASN A CA 1
ATOM 1510 C C . ASN A 1 185 ? -43.957 0.776 21.775 1.00 96.44 185 ASN A C 1
ATOM 1512 O O . ASN A 1 185 ? -44.882 1.283 22.401 1.00 96.44 185 ASN A O 1
ATOM 1516 N N . ARG A 1 186 ? -44.067 -0.432 21.207 1.00 95.31 186 ARG A N 1
ATOM 1517 C CA . ARG A 1 186 ? -45.287 -1.245 21.309 1.00 95.31 186 ARG A CA 1
ATOM 1518 C C . ARG A 1 186 ? -45.608 -1.614 22.756 1.00 95.31 186 ARG A C 1
ATOM 1520 O O . ARG A 1 186 ? -46.743 -1.439 23.180 1.00 95.31 186 ARG A O 1
ATOM 1527 N N . VAL A 1 187 ? -44.613 -2.085 23.511 1.00 96.38 187 VAL A N 1
ATOM 1528 C CA . VAL A 1 187 ? -44.781 -2.426 24.934 1.00 96.38 187 VAL A CA 1
ATOM 1529 C C . VAL A 1 187 ? -45.209 -1.201 25.738 1.00 96.38 187 VAL A C 1
ATOM 1531 O O . VAL A 1 187 ? -46.122 -1.308 26.551 1.00 96.38 187 VAL A O 1
ATOM 1534 N N . LYS A 1 188 ? -44.607 -0.035 25.478 1.00 96.50 188 LYS A N 1
ATOM 1535 C CA . LYS A 1 188 ? -44.974 1.223 26.137 1.00 96.50 188 LYS A CA 1
ATOM 1536 C C . LYS A 1 188 ? -46.446 1.582 25.900 1.00 96.50 188 LYS A C 1
ATOM 1538 O O . LYS A 1 188 ? -47.165 1.816 26.865 1.00 96.50 188 LYS A O 1
ATOM 1543 N N . ILE A 1 189 ? -46.903 1.533 24.646 1.00 96.75 189 ILE A N 1
ATOM 1544 C CA . ILE A 1 189 ? -48.308 1.795 24.288 1.00 96.75 189 ILE A CA 1
ATOM 1545 C C . ILE A 1 189 ? -49.244 0.808 24.999 1.00 96.75 189 ILE A C 1
ATOM 1547 O O . ILE A 1 189 ? -50.246 1.212 25.583 1.00 96.75 189 ILE A O 1
ATOM 1551 N N . THR A 1 190 ? -48.919 -0.488 24.998 1.00 95.88 190 THR A N 1
ATOM 1552 C CA . THR A 1 190 ? -49.736 -1.499 25.685 1.00 95.88 190 THR A CA 1
ATOM 1553 C C . THR A 1 190 ? -49.781 -1.274 27.199 1.00 95.88 190 THR A C 1
ATOM 1555 O O . THR A 1 190 ? -50.836 -1.432 27.811 1.00 95.88 190 THR A O 1
ATOM 1558 N N . ALA A 1 191 ? -48.665 -0.881 27.815 1.00 95.69 191 ALA A N 1
ATOM 1559 C CA . ALA A 1 191 ? -48.612 -0.568 29.240 1.00 95.69 191 ALA A CA 1
ATOM 1560 C C . ALA A 1 191 ? -49.475 0.656 29.588 1.00 95.69 191 ALA A C 1
ATOM 1562 O O . ALA A 1 191 ? -50.216 0.615 30.569 1.00 95.69 191 ALA A O 1
ATOM 1563 N N . GLU A 1 192 ? -49.433 1.709 28.768 1.00 96.44 192 GLU A N 1
ATOM 1564 C CA . GLU A 1 192 ? -50.282 2.899 28.924 1.00 96.44 192 GLU A CA 1
ATOM 1565 C C . GLU A 1 192 ? -51.772 2.546 28.806 1.00 96.44 192 GLU A C 1
ATOM 1567 O O . GLU A 1 192 ? -52.558 2.901 29.685 1.00 96.44 192 GLU A O 1
ATOM 1572 N N . GLN A 1 193 ? -52.152 1.751 27.802 1.00 95.81 193 GLN A N 1
ATOM 1573 C CA . GLN A 1 193 ? -53.529 1.269 27.636 1.00 95.81 193 GLN A CA 1
ATOM 1574 C C . GLN A 1 193 ? -54.006 0.422 28.824 1.00 95.81 193 GLN A C 1
ATOM 1576 O O . GLN A 1 193 ? -55.145 0.555 29.274 1.00 95.81 193 GLN A O 1
ATOM 1581 N N . ASN A 1 194 ? -53.152 -0.459 29.350 1.00 96.56 194 ASN A N 1
ATOM 1582 C CA . ASN A 1 194 ? -53.492 -1.289 30.506 1.00 96.56 194 ASN A CA 1
ATOM 1583 C C . ASN A 1 194 ? -53.623 -0.460 31.787 1.00 96.56 194 ASN A C 1
ATOM 1585 O O . ASN A 1 194 ? -54.537 -0.704 32.573 1.00 96.56 194 ASN A O 1
ATOM 1589 N N . LYS A 1 195 ? -52.760 0.543 31.975 1.00 96.19 195 LYS A N 1
ATOM 1590 C CA . LYS A 1 195 ? -52.872 1.496 33.083 1.00 96.19 195 LYS A CA 1
ATOM 1591 C C . LYS A 1 195 ? -54.210 2.233 33.033 1.00 96.19 195 LYS A C 1
ATOM 1593 O O . LYS A 1 195 ? -54.886 2.330 34.050 1.00 96.19 195 LYS A O 1
ATOM 1598 N N . GLU A 1 196 ? -54.618 2.706 31.859 1.00 95.81 196 GLU A N 1
ATOM 1599 C CA . GLU A 1 196 ? -55.895 3.404 31.698 1.00 95.81 196 GLU A CA 1
ATOM 1600 C C . GLU A 1 196 ? -57.097 2.490 31.986 1.00 95.81 196 GLU A C 1
ATOM 1602 O O . GLU A 1 196 ? -58.030 2.890 32.681 1.00 95.81 196 GLU A O 1
ATOM 1607 N N . LYS A 1 197 ? -57.056 1.229 31.531 1.00 95.94 197 LYS A N 1
ATOM 1608 C CA . LYS A 1 197 ? -58.076 0.226 31.884 1.00 95.94 197 LYS A CA 1
ATOM 1609 C C . LYS A 1 197 ? -58.163 -0.002 33.392 1.00 95.94 197 LYS A C 1
ATOM 1611 O O . LYS A 1 197 ? -59.272 -0.082 33.914 1.00 95.94 197 LYS A O 1
ATOM 1616 N N . LEU A 1 198 ? -57.022 -0.093 34.075 1.00 96.31 198 LEU A N 1
ATOM 1617 C CA . LEU A 1 198 ? -56.977 -0.290 35.523 1.00 96.31 198 LEU A CA 1
ATOM 1618 C C . LEU A 1 198 ? -57.587 0.904 36.267 1.00 96.31 198 LEU A C 1
ATOM 1620 O O . LEU A 1 198 ? -58.414 0.702 37.148 1.00 96.31 198 LEU A O 1
ATOM 1624 N N . ILE A 1 199 ? -57.252 2.132 35.859 1.00 96.44 199 ILE A N 1
ATOM 1625 C CA . ILE A 1 199 ? -57.837 3.358 36.428 1.00 96.44 199 ILE A CA 1
ATOM 1626 C C . ILE A 1 199 ? -59.363 3.349 36.271 1.00 96.44 199 ILE A C 1
ATOM 1628 O O . ILE A 1 199 ? -60.084 3.610 37.232 1.00 96.44 199 ILE A O 1
ATOM 1632 N N . ARG A 1 200 ? -59.877 2.986 35.087 1.00 95.25 200 ARG A N 1
ATOM 1633 C CA . ARG A 1 200 ? -61.329 2.884 34.857 1.00 95.25 200 ARG A CA 1
ATOM 1634 C C . ARG A 1 200 ? -61.983 1.810 35.730 1.00 95.25 200 ARG A C 1
ATOM 1636 O O . ARG A 1 200 ? -63.076 2.027 36.240 1.00 95.25 200 ARG A O 1
ATOM 1643 N N . GLN A 1 201 ? -61.334 0.659 35.911 1.00 95.94 201 GLN A N 1
ATOM 1644 C CA . GLN A 1 201 ? -61.836 -0.395 36.799 1.00 95.94 201 GLN A CA 1
ATOM 1645 C C . GLN A 1 201 ? -61.869 0.053 38.261 1.00 95.94 201 GLN A C 1
ATOM 1647 O O . GLN A 1 201 ? -62.857 -0.197 38.946 1.00 95.94 201 GLN A O 1
ATOM 1652 N N . GLU A 1 202 ? -60.823 0.736 38.724 1.00 95.50 202 GLU A N 1
ATOM 1653 C CA . GLU A 1 202 ? -60.763 1.289 40.076 1.00 95.50 202 GLU A CA 1
ATOM 1654 C C . GLU A 1 202 ? -61.876 2.319 40.303 1.00 95.50 202 GLU A C 1
ATOM 1656 O O . GLU A 1 202 ? -62.546 2.289 41.335 1.00 95.50 202 GLU A O 1
ATOM 1661 N N . GLN A 1 203 ? -62.125 3.186 39.319 1.00 96.75 203 GLN A N 1
ATOM 1662 C CA . GLN A 1 203 ? -63.204 4.168 39.375 1.00 96.75 203 GLN A CA 1
ATOM 1663 C C . GLN A 1 203 ? -64.585 3.499 39.442 1.00 96.75 203 GLN A C 1
ATOM 1665 O O . GLN A 1 203 ? -65.359 3.806 40.344 1.00 96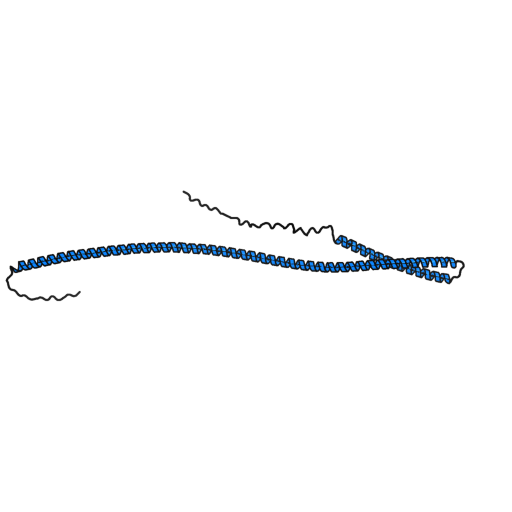.75 203 GLN A O 1
ATOM 1670 N N . MET A 1 204 ? -64.860 2.513 38.579 1.00 95.75 204 MET A N 1
ATOM 1671 C CA . MET A 1 204 ? -66.112 1.745 38.644 1.00 95.75 204 MET A CA 1
ATOM 1672 C C . MET A 1 204 ? -66.284 1.011 39.980 1.00 95.75 204 MET A C 1
ATOM 1674 O O . MET A 1 204 ? -67.402 0.857 40.468 1.00 95.75 204 MET A O 1
ATOM 1678 N N . PHE A 1 205 ? -65.196 0.511 40.570 1.00 95.81 205 PHE A N 1
ATOM 1679 C CA . PHE A 1 205 ? -65.253 -0.151 41.871 1.00 95.81 205 PHE A CA 1
ATOM 1680 C C . PHE A 1 205 ? -65.577 0.839 42.994 1.00 95.81 205 PHE A C 1
ATOM 1682 O O . PHE A 1 205 ? -66.417 0.531 43.836 1.00 95.81 205 PHE A O 1
ATOM 1689 N N . LYS A 1 206 ? -64.965 2.031 42.982 1.00 95.81 206 LYS A N 1
ATOM 1690 C CA . LYS A 1 206 ? -65.277 3.118 43.924 1.00 95.81 206 LYS A CA 1
ATOM 1691 C C . LYS A 1 206 ? -66.744 3.532 43.835 1.00 95.81 206 LYS A C 1
ATOM 1693 O O . LYS A 1 206 ? -67.424 3.524 44.853 1.00 95.81 206 LYS A O 1
ATOM 1698 N N . GLU A 1 207 ? -67.251 3.764 42.625 1.00 95.06 207 GLU A N 1
ATOM 1699 C CA . GLU A 1 207 ? -68.661 4.107 42.390 1.00 95.06 207 GLU A CA 1
ATOM 1700 C C . GLU A 1 207 ? -69.616 3.027 42.926 1.00 95.06 207 GLU A C 1
ATOM 1702 O O . GLU A 1 207 ? -70.596 3.337 43.602 1.00 95.06 207 GLU A O 1
ATOM 1707 N N . LYS A 1 208 ? -69.313 1.741 42.693 1.00 96.31 208 LYS A N 1
ATOM 1708 C CA . LYS A 1 208 ? -70.104 0.631 43.252 1.00 96.31 208 LYS A CA 1
ATOM 1709 C C . LYS A 1 208 ? -70.047 0.578 44.776 1.00 96.31 208 LYS A C 1
ATOM 1711 O O . LYS A 1 208 ? -71.065 0.311 45.408 1.00 96.31 208 LYS A O 1
ATOM 1716 N N . LEU A 1 209 ? -68.867 0.785 45.358 1.00 96.00 209 LEU A N 1
ATOM 1717 C CA . LEU A 1 209 ? -68.683 0.759 46.805 1.00 96.00 209 LEU A CA 1
ATOM 1718 C C . LEU A 1 209 ? -69.465 1.891 47.476 1.00 96.00 209 LEU A C 1
ATOM 1720 O O . LEU A 1 209 ? -70.109 1.655 48.495 1.00 96.00 209 LEU A O 1
ATOM 1724 N N . ASP A 1 210 ? -69.437 3.090 46.898 1.00 95.56 210 ASP A N 1
ATOM 1725 C CA . ASP A 1 210 ? -70.187 4.233 47.412 1.00 95.56 210 ASP A CA 1
ATOM 1726 C C . ASP A 1 210 ? -71.700 4.006 47.276 1.00 95.56 210 ASP A C 1
ATOM 1728 O O . ASP A 1 210 ? -72.421 4.167 48.257 1.00 95.56 210 ASP A O 1
ATOM 1732 N N . GLY A 1 211 ? -72.171 3.450 46.153 1.00 95.25 211 GLY A N 1
ATOM 1733 C CA . GLY A 1 211 ? -73.577 3.048 46.014 1.00 95.25 211 GLY A CA 1
ATOM 1734 C C . GLY A 1 211 ? -74.036 2.000 47.044 1.00 95.25 211 GLY A C 1
ATOM 1735 O O . GLY A 1 211 ? -75.168 2.055 47.525 1.00 95.25 211 GLY A O 1
ATOM 1736 N N . ILE A 1 212 ? -73.166 1.057 47.431 1.00 96.31 212 ILE A N 1
ATOM 1737 C CA . ILE A 1 212 ? -73.460 0.082 48.499 1.00 96.31 212 ILE A CA 1
ATOM 1738 C C . ILE A 1 212 ? -73.530 0.767 49.867 1.00 96.31 212 ILE A C 1
ATOM 1740 O O . ILE A 1 212 ? -74.415 0.440 50.659 1.00 96.31 212 ILE A O 1
ATOM 1744 N N . LYS A 1 213 ? -72.619 1.705 50.159 1.00 95.94 213 LYS A N 1
ATOM 1745 C CA . LYS A 1 213 ? -72.648 2.468 51.416 1.00 95.94 213 LYS A CA 1
ATOM 1746 C C . LYS A 1 213 ? -73.940 3.269 51.540 1.00 95.94 213 LYS A C 1
ATOM 1748 O O . LYS A 1 213 ? -74.576 3.198 52.586 1.00 95.94 213 LYS A O 1
ATOM 1753 N N . ASP A 1 214 ? -74.356 3.946 50.473 1.00 95.88 214 ASP A N 1
ATOM 1754 C CA . ASP A 1 214 ? -75.600 4.719 50.450 1.00 95.88 214 ASP A CA 1
ATOM 1755 C C . ASP A 1 214 ? -76.822 3.817 50.671 1.00 95.88 214 ASP A C 1
ATOM 1757 O O . ASP A 1 214 ? -77.701 4.125 51.478 1.00 95.88 214 ASP A O 1
ATOM 1761 N N . ALA A 1 215 ? -76.865 2.656 50.008 1.00 95.31 215 ALA A N 1
ATOM 1762 C CA . ALA A 1 215 ? -77.934 1.677 50.197 1.00 95.31 215 ALA A CA 1
ATOM 1763 C C . ALA A 1 215 ? -77.984 1.133 51.634 1.00 95.31 215 ALA A C 1
ATOM 1765 O O . ALA A 1 215 ? -79.065 0.984 52.208 1.00 95.31 215 ALA A O 1
ATOM 1766 N N . HIS A 1 216 ? -76.821 0.857 52.226 1.00 97.06 216 HIS A N 1
ATOM 1767 C CA . HIS A 1 216 ? -76.714 0.393 53.605 1.00 97.06 216 HIS A CA 1
ATOM 1768 C C . HIS A 1 216 ? -77.163 1.466 54.607 1.00 97.06 216 HIS A C 1
ATOM 1770 O O . HIS A 1 216 ? -77.913 1.163 55.534 1.00 97.06 216 HIS A O 1
ATOM 1776 N N . GLU A 1 217 ? -76.762 2.720 54.403 1.00 96.19 217 GLU A N 1
ATOM 1777 C CA . GLU A 1 217 ? -77.184 3.855 55.228 1.00 96.19 217 GLU A CA 1
ATOM 1778 C C . GLU A 1 217 ? -78.709 4.045 55.181 1.00 96.19 217 GLU A C 1
ATOM 1780 O O . GLU A 1 217 ? -79.363 4.138 56.221 1.00 96.19 217 GLU A O 1
ATOM 1785 N N . MET A 1 218 ? -79.315 3.989 53.990 1.00 95.69 218 MET A N 1
ATOM 1786 C CA . MET A 1 218 ? -80.777 4.034 53.850 1.00 95.69 218 MET A CA 1
ATOM 1787 C C . MET A 1 218 ? -81.473 2.865 54.564 1.00 95.69 218 MET A C 1
ATOM 1789 O O . MET A 1 218 ? -82.512 3.061 55.201 1.00 95.69 218 MET A O 1
ATOM 1793 N N . ALA A 1 219 ? -80.912 1.654 54.491 1.00 95.62 219 ALA A N 1
ATOM 1794 C CA . ALA A 1 219 ? -81.459 0.483 55.173 1.00 95.62 219 ALA A CA 1
ATOM 1795 C C . ALA A 1 219 ? -81.409 0.628 56.704 1.00 95.62 219 ALA A C 1
ATOM 1797 O O . ALA A 1 219 ? -82.389 0.299 57.379 1.00 95.62 219 ALA A O 1
ATOM 1798 N N . LEU A 1 220 ? -80.313 1.166 57.254 1.00 96.50 220 LEU A N 1
ATOM 1799 C CA . LEU A 1 220 ? -80.198 1.477 58.682 1.00 96.50 220 LEU A CA 1
ATOM 1800 C C . LEU A 1 220 ? -81.239 2.512 59.115 1.00 96.50 220 LEU A C 1
ATOM 1802 O O . LEU A 1 220 ? -81.977 2.271 60.070 1.00 96.50 220 LEU A O 1
ATOM 1806 N N . GLN A 1 221 ? -81.378 3.609 58.368 1.00 96.38 221 GLN A N 1
ATOM 1807 C CA . GLN A 1 221 ? -82.384 4.635 58.653 1.00 96.38 221 GLN A CA 1
ATOM 1808 C C . GLN A 1 221 ? -83.808 4.064 58.626 1.00 96.38 221 GLN A C 1
ATOM 1810 O O . GLN A 1 221 ? -84.637 4.394 59.478 1.00 96.38 221 GLN A O 1
ATOM 1815 N N . GLN A 1 222 ? -84.109 3.180 57.672 1.00 95.19 222 GLN A N 1
ATOM 1816 C CA . GLN A 1 222 ? -85.421 2.545 57.573 1.00 95.19 222 GLN A CA 1
ATOM 1817 C C . GLN A 1 222 ? -85.679 1.559 58.720 1.00 95.19 222 GLN A C 1
ATOM 1819 O O . GLN A 1 222 ? -86.793 1.507 59.254 1.00 95.19 222 GLN A O 1
ATOM 1824 N N . ARG A 1 223 ? -84.657 0.808 59.142 1.00 95.06 223 ARG A N 1
ATOM 1825 C CA . ARG A 1 223 ? -84.721 -0.051 60.328 1.00 95.06 223 ARG A CA 1
ATOM 1826 C C . ARG A 1 223 ? -85.010 0.774 61.580 1.00 95.06 223 ARG A C 1
ATOM 1828 O O . ARG A 1 223 ? -85.928 0.438 62.322 1.00 95.06 223 ARG A O 1
ATOM 1835 N N . ASP A 1 224 ? -84.294 1.874 61.784 1.00 96.62 224 ASP A N 1
ATOM 1836 C CA . ASP A 1 224 ? -84.453 2.721 62.970 1.00 96.62 224 ASP A CA 1
ATOM 1837 C C . ASP A 1 224 ? -85.840 3.391 63.006 1.00 96.62 224 ASP A C 1
ATOM 1839 O O . ASP A 1 224 ? -86.488 3.441 64.056 1.00 96.62 224 ASP A O 1
ATOM 1843 N N . ARG A 1 225 ? -86.370 3.807 61.844 1.00 95.31 225 ARG A N 1
ATOM 1844 C CA . ARG A 1 225 ? -87.774 4.243 61.707 1.00 95.31 225 ARG A CA 1
ATOM 1845 C C . ARG A 1 225 ? -88.754 3.141 62.101 1.00 95.31 225 ARG A C 1
ATOM 1847 O O . ARG A 1 225 ? -89.695 3.404 62.846 1.00 95.31 225 ARG A O 1
ATOM 1854 N N . THR A 1 226 ? -88.526 1.918 61.627 1.00 96.19 226 THR A N 1
ATOM 1855 C CA . THR A 1 226 ? -89.388 0.762 61.915 1.00 96.19 226 THR A CA 1
ATOM 1856 C C . THR A 1 226 ? -89.395 0.443 63.410 1.00 96.19 226 THR A C 1
ATOM 1858 O O . THR A 1 226 ? -90.465 0.319 64.002 1.00 96.19 226 THR A O 1
ATOM 1861 N N . ILE A 1 227 ? -88.223 0.411 64.051 1.00 96.00 227 ILE A N 1
ATOM 1862 C CA . ILE A 1 227 ? -88.087 0.232 65.504 1.00 96.00 227 ILE A CA 1
ATOM 1863 C C . ILE A 1 227 ? -88.830 1.343 66.253 1.00 96.00 227 ILE A C 1
ATOM 1865 O O . ILE A 1 227 ? -89.560 1.057 67.202 1.00 96.00 227 ILE A O 1
ATOM 1869 N N . SER A 1 228 ? -88.702 2.601 65.820 1.00 96.25 228 SER A N 1
ATOM 1870 C CA . SER A 1 228 ? -89.415 3.728 66.433 1.00 96.25 228 SER A CA 1
ATOM 1871 C C . SER A 1 228 ? -90.938 3.562 66.366 1.00 96.25 228 SER A C 1
ATOM 1873 O O . SER A 1 228 ? -91.624 3.784 67.366 1.00 96.25 228 SER A O 1
ATOM 1875 N N . ILE A 1 229 ? -91.470 3.136 65.215 1.00 96.19 229 ILE A N 1
ATOM 1876 C CA . ILE A 1 229 ? -92.905 2.877 65.020 1.00 96.19 229 ILE A CA 1
ATOM 1877 C C . ILE A 1 229 ? -93.375 1.744 65.935 1.00 96.19 229 ILE A C 1
ATOM 1879 O O . ILE A 1 229 ? -94.317 1.941 66.703 1.00 96.19 229 ILE A O 1
ATOM 1883 N N . LEU A 1 230 ? -92.687 0.599 65.906 1.00 96.25 230 LEU A N 1
ATOM 1884 C CA . LEU A 1 230 ? -93.020 -0.560 66.739 1.00 96.25 230 LEU A CA 1
ATOM 1885 C C . LEU A 1 230 ? -92.968 -0.210 68.230 1.00 96.25 230 LEU A C 1
ATOM 1887 O O . LEU A 1 230 ? -93.863 -0.577 68.983 1.00 96.25 230 LEU A O 1
ATOM 1891 N N . THR A 1 231 ? -91.977 0.576 68.656 1.00 95.69 231 THR A N 1
ATOM 1892 C CA . THR A 1 231 ? -91.856 1.036 70.048 1.00 95.69 231 THR A CA 1
ATOM 1893 C C . THR A 1 231 ? -93.046 1.905 70.466 1.00 95.69 231 THR A C 1
ATOM 1895 O O . THR A 1 231 ? -93.549 1.767 71.581 1.00 95.69 231 THR A O 1
ATOM 1898 N N . LYS A 1 232 ? -93.524 2.800 69.589 1.00 94.25 232 LYS A N 1
ATOM 1899 C CA . LYS A 1 232 ? -94.716 3.624 69.857 1.00 94.25 232 LYS A CA 1
ATOM 1900 C C . LYS A 1 232 ? -95.984 2.775 69.952 1.00 94.25 232 LYS A C 1
ATOM 1902 O O . LYS A 1 232 ? -96.784 3.000 70.853 1.00 94.25 232 LYS A O 1
ATOM 1907 N N . GLN A 1 233 ? -96.145 1.796 69.063 1.00 94.62 233 GLN A N 1
ATOM 1908 C CA . GLN A 1 233 ? -97.274 0.860 69.099 1.00 94.62 233 GLN A CA 1
ATOM 1909 C C . GLN A 1 233 ? -97.269 0.017 70.376 1.00 94.62 233 GLN A C 1
ATOM 1911 O O . GLN A 1 233 ? -98.307 -0.132 71.013 1.00 94.62 233 GLN A O 1
ATOM 1916 N N . LEU A 1 234 ? -96.099 -0.476 70.793 1.00 94.25 234 LEU A N 1
ATOM 1917 C CA . LEU A 1 234 ? -95.965 -1.247 72.026 1.00 94.25 234 LEU A CA 1
ATOM 1918 C C . LEU A 1 234 ? -96.361 -0.414 73.255 1.00 94.25 234 LEU A C 1
ATOM 1920 O O . LEU A 1 234 ? -97.086 -0.901 74.114 1.00 94.25 234 LEU A O 1
ATOM 1924 N N . LYS A 1 235 ? -95.930 0.855 73.323 1.00 92.81 235 LYS A N 1
ATOM 1925 C CA . LYS A 1 235 ? -96.332 1.773 74.403 1.00 92.81 235 LYS A CA 1
ATOM 1926 C C . LYS A 1 235 ? -97.844 1.985 74.452 1.00 92.81 235 LYS A C 1
ATOM 1928 O O . LYS A 1 235 ? -98.412 1.887 75.532 1.00 92.81 235 LYS A O 1
ATOM 1933 N N . LEU A 1 236 ? -98.484 2.208 73.302 1.00 90.06 236 LEU A N 1
ATOM 1934 C CA . LEU A 1 236 ? -99.941 2.359 73.217 1.00 90.06 236 LEU A CA 1
ATOM 1935 C C . LEU A 1 236 ? -100.676 1.111 73.721 1.00 90.06 236 LEU A C 1
ATOM 1937 O O . LEU A 1 236 ? -101.584 1.232 74.533 1.00 90.06 236 LEU A O 1
ATOM 1941 N N . LEU A 1 237 ? -100.240 -0.084 73.316 1.00 88.75 237 LEU A N 1
ATOM 1942 C CA . LEU A 1 237 ? -100.827 -1.344 73.787 1.00 88.75 237 LEU A CA 1
ATOM 1943 C C . LEU A 1 237 ? -100.676 -1.531 75.303 1.00 88.75 237 LEU A C 1
ATOM 1945 O O . LEU A 1 237 ? -101.590 -2.019 75.965 1.00 88.75 237 LEU A O 1
ATOM 1949 N N . ILE A 1 238 ? -99.532 -1.137 75.870 1.00 88.75 238 ILE A N 1
ATOM 1950 C CA . ILE A 1 238 ? -99.308 -1.174 77.322 1.00 88.75 238 ILE A CA 1
ATOM 1951 C C . ILE A 1 238 ? -100.228 -0.166 78.037 1.00 88.75 238 ILE A C 1
ATOM 1953 O O . ILE A 1 238 ? -100.827 -0.500 79.061 1.00 88.75 238 ILE A O 1
ATOM 1957 N N . GLU A 1 239 ? -100.386 1.047 77.504 1.00 86.06 239 GLU A N 1
ATOM 1958 C CA . GLU A 1 239 ? -101.300 2.069 78.038 1.00 86.06 239 GLU A CA 1
ATOM 1959 C C . GLU A 1 239 ? -102.777 1.634 77.963 1.00 86.06 239 GLU A C 1
ATOM 1961 O O . GLU A 1 239 ? -103.534 1.830 78.914 1.00 86.06 239 GLU A O 1
ATOM 1966 N N . GLU A 1 240 ? -103.198 0.995 76.871 1.00 83.19 240 GLU A N 1
ATOM 1967 C CA . GLU A 1 240 ? -104.548 0.432 76.726 1.00 83.19 240 GLU A CA 1
ATOM 1968 C C . GLU A 1 240 ? -104.784 -0.748 77.673 1.00 83.19 240 GLU A C 1
ATOM 1970 O O . GLU A 1 240 ? -105.827 -0.823 78.322 1.00 83.19 240 GLU A O 1
ATOM 1975 N N . SER A 1 241 ? -103.803 -1.641 77.813 1.00 79.50 241 SER A N 1
ATOM 1976 C CA . SER A 1 241 ? -103.877 -2.784 78.728 1.00 79.50 241 SER A CA 1
ATOM 1977 C C . SER A 1 241 ? -103.970 -2.345 80.193 1.00 79.50 241 SER A C 1
ATOM 1979 O O . SER A 1 241 ? -104.814 -2.836 80.944 1.00 79.50 241 SER A O 1
ATOM 1981 N N . THR A 1 242 ? -103.159 -1.365 80.603 1.00 76.44 242 THR A N 1
ATOM 1982 C CA . THR A 1 242 ? -103.213 -0.805 81.966 1.00 76.44 242 THR A CA 1
ATOM 1983 C C . THR A 1 242 ? -104.542 -0.100 82.246 1.00 76.44 242 THR A C 1
ATOM 1985 O O . THR A 1 242 ? -105.089 -0.262 83.339 1.00 76.44 242 THR A O 1
ATOM 1988 N N . LYS A 1 243 ? -105.127 0.592 81.257 1.00 71.81 243 LYS A N 1
ATOM 1989 C CA . LYS A 1 243 ? -106.500 1.114 81.357 1.00 71.81 243 LYS A CA 1
ATOM 1990 C C . LYS A 1 243 ? -107.535 0.001 81.511 1.00 71.81 243 LYS A C 1
ATOM 1992 O O . LYS A 1 243 ? -108.336 0.063 82.441 1.00 71.81 243 LYS A O 1
ATOM 1997 N N . ALA A 1 244 ? -107.483 -1.037 80.678 1.00 64.62 244 ALA A N 1
ATOM 1998 C CA . ALA A 1 244 ? -108.421 -2.159 80.742 1.00 64.62 244 ALA A CA 1
ATOM 1999 C C . ALA A 1 244 ? -108.348 -2.909 82.083 1.00 64.62 244 ALA A C 1
ATOM 2001 O O . ALA A 1 244 ? -109.378 -3.306 82.626 1.00 64.62 244 ALA A O 1
ATOM 2002 N N . GLN A 1 245 ? -107.152 -3.064 82.663 1.00 58.19 245 GLN A N 1
ATOM 2003 C CA . GLN A 1 245 ? -106.996 -3.618 84.011 1.00 58.19 245 GLN A CA 1
ATOM 2004 C C . GLN A 1 245 ? -107.581 -2.694 85.085 1.00 58.19 245 GLN A C 1
ATOM 2006 O O . GLN A 1 245 ? -108.234 -3.185 86.004 1.00 58.19 245 GLN A O 1
ATOM 2011 N N . SER A 1 246 ? -107.403 -1.374 84.961 1.00 55.25 246 SER A N 1
ATOM 2012 C CA . SER A 1 246 ? -107.986 -0.412 85.905 1.00 55.25 246 SER A CA 1
ATOM 2013 C C . SER A 1 246 ? -109.518 -0.366 85.850 1.00 55.25 246 SER A C 1
ATOM 2015 O O . SER A 1 246 ? -110.150 -0.210 86.890 1.00 55.25 246 SER A O 1
ATOM 2017 N N . GLU A 1 247 ? -110.123 -0.580 84.676 1.00 53.16 247 GLU A N 1
ATOM 2018 C CA . GLU A 1 247 ? -111.581 -0.651 84.526 1.00 53.16 247 GLU A CA 1
ATOM 2019 C C . GLU A 1 247 ? -112.137 -1.992 85.038 1.00 53.16 247 GLU A C 1
ATOM 2021 O O . GLU A 1 247 ? -113.105 -1.997 85.804 1.00 53.16 247 GLU A O 1
ATOM 2026 N N . ASN A 1 248 ? -111.488 -3.123 84.721 1.00 47.22 248 ASN A N 1
ATOM 2027 C CA . ASN A 1 248 ? -111.937 -4.450 85.170 1.00 47.22 248 ASN A CA 1
ATOM 2028 C C . ASN A 1 248 ? -111.757 -4.701 86.674 1.00 47.22 248 ASN A C 1
ATOM 2030 O O . ASN A 1 248 ? -112.508 -5.492 87.251 1.00 47.22 248 ASN A O 1
ATOM 2034 N N . LEU A 1 249 ? -110.824 -4.011 87.338 1.00 44.72 249 LEU A N 1
ATOM 2035 C CA . LEU A 1 249 ? -110.680 -4.075 88.798 1.00 44.72 249 LEU A CA 1
ATOM 2036 C C . LEU A 1 249 ? -111.903 -3.524 89.549 1.00 44.72 249 LEU A C 1
ATOM 2038 O O . LEU A 1 249 ? -112.062 -3.813 90.733 1.00 44.72 249 LEU A O 1
ATOM 2042 N N . THR A 1 250 ? -112.812 -2.814 88.876 1.00 42.91 250 THR A N 1
ATOM 2043 C CA . THR A 1 250 ? -114.050 -2.332 89.506 1.00 42.91 250 THR A CA 1
ATOM 2044 C C . THR A 1 250 ? -115.143 -3.405 89.606 1.00 42.91 250 THR A C 1
ATOM 2046 O O . THR A 1 250 ? -116.115 -3.206 90.330 1.00 42.91 250 THR A O 1
ATOM 2049 N N . THR A 1 251 ? -115.009 -4.560 88.941 1.00 38.59 251 THR A N 1
ATOM 2050 C CA . THR A 1 251 ? -116.137 -5.504 88.800 1.00 38.59 251 THR A CA 1
ATOM 2051 C C . THR A 1 251 ? -115.798 -6.985 88.942 1.00 38.59 251 THR A C 1
ATOM 2053 O O . THR A 1 251 ? -116.527 -7.799 88.402 1.00 38.59 251 THR A O 1
ATOM 2056 N N . VAL A 1 252 ? -114.780 -7.411 89.699 1.00 36.72 252 VAL A N 1
ATOM 2057 C CA . VAL A 1 252 ? -114.695 -8.839 90.091 1.00 36.72 252 VAL A CA 1
ATOM 2058 C C . VAL A 1 252 ? -114.109 -9.009 91.496 1.00 36.72 252 VAL A C 1
ATOM 2060 O O . VAL A 1 252 ? -112.937 -9.320 91.684 1.00 36.72 252 VAL A O 1
ATOM 2063 N N . VAL A 1 253 ? -114.955 -8.845 92.514 1.00 35.78 253 VAL A N 1
ATOM 2064 C CA . VAL A 1 253 ? -114.728 -9.416 93.849 1.00 35.78 253 VAL A CA 1
ATOM 2065 C C . VAL A 1 253 ? -115.401 -10.786 93.868 1.00 35.78 253 VAL A C 1
ATOM 2067 O O . VAL A 1 253 ? -116.560 -10.876 94.248 1.00 35.78 253 VAL A O 1
ATOM 2070 N N . HIS A 1 254 ? -114.714 -11.852 93.451 1.00 38.59 254 HIS A N 1
ATOM 2071 C CA . HIS A 1 254 ? -115.034 -13.216 93.899 1.00 38.59 254 HIS A CA 1
ATOM 2072 C C . HIS A 1 254 ? -113.860 -14.180 93.669 1.00 38.59 254 HIS A C 1
ATOM 2074 O O . HIS A 1 254 ? -113.589 -14.628 92.562 1.00 38.59 254 HIS A O 1
ATOM 2080 N N . THR A 1 255 ? -113.148 -14.436 94.769 1.00 38.47 255 THR A N 1
ATOM 2081 C CA . THR A 1 255 ? -112.683 -15.751 95.249 1.00 38.47 255 THR A CA 1
ATOM 2082 C C . THR A 1 255 ? -112.558 -16.893 94.238 1.00 38.47 255 THR A C 1
ATOM 2084 O O . THR A 1 255 ? -113.562 -17.420 93.765 1.00 38.47 255 THR A O 1
ATOM 2087 N N . GLY A 1 256 ? -111.335 -17.404 94.071 1.00 39.47 256 GLY A N 1
ATOM 2088 C CA . GLY A 1 256 ? -111.118 -18.730 93.493 1.00 39.47 256 GLY A CA 1
ATOM 2089 C C . GLY A 1 256 ? -109.674 -19.000 93.091 1.00 39.47 256 GLY A C 1
ATOM 2090 O O . GLY A 1 256 ? -109.339 -18.960 91.916 1.00 39.47 256 GLY A O 1
ATOM 2091 N N . THR A 1 257 ? -108.813 -19.279 94.066 1.00 34.28 257 THR A N 1
ATOM 2092 C CA . THR A 1 257 ? -107.465 -19.821 93.865 1.00 34.28 257 THR A CA 1
ATOM 2093 C C . THR A 1 257 ? -107.535 -21.152 93.105 1.00 34.28 257 THR A C 1
ATOM 2095 O O . THR A 1 257 ? -107.992 -22.143 93.667 1.00 34.28 257 THR A O 1
ATOM 2098 N N . GLN A 1 258 ? -107.050 -21.203 91.862 1.00 41.72 258 GLN A N 1
ATOM 2099 C CA . GLN A 1 258 ? -106.701 -22.458 91.189 1.00 41.72 258 GLN A CA 1
ATOM 2100 C C . GLN A 1 258 ? -105.318 -22.349 90.535 1.00 41.72 258 GLN A C 1
ATOM 2102 O O . GLN A 1 258 ? -105.117 -21.666 89.539 1.00 41.72 258 GLN A O 1
ATOM 2107 N N . THR A 1 259 ? -104.373 -23.002 91.213 1.00 37.41 259 THR A N 1
ATOM 2108 C CA . THR A 1 259 ? -103.259 -23.814 90.699 1.00 37.41 259 THR A CA 1
ATOM 2109 C C . THR A 1 259 ? -102.612 -23.434 89.364 1.00 37.41 259 THR A C 1
ATOM 2111 O O . THR A 1 259 ? -103.123 -23.704 88.280 1.00 37.41 259 THR A O 1
ATOM 2114 N N . VAL A 1 260 ? -101.386 -22.928 89.515 1.00 40.00 260 VAL A N 1
ATOM 2115 C CA . VAL A 1 260 ? -100.294 -22.862 88.540 1.00 40.00 260 VAL A CA 1
ATOM 2116 C C . VAL A 1 260 ? -100.138 -24.215 87.843 1.00 40.00 260 VAL A C 1
ATOM 2118 O O . VAL A 1 260 ? -99.859 -25.218 88.494 1.00 40.00 260 VAL A O 1
ATOM 2121 N N . THR A 1 261 ? -100.323 -24.242 86.526 1.00 41.38 261 THR A N 1
ATOM 2122 C CA . THR A 1 261 ? -99.840 -25.344 85.689 1.00 41.38 261 THR A CA 1
ATOM 2123 C C . THR A 1 261 ? -98.554 -24.846 85.042 1.00 41.38 261 THR A C 1
ATOM 2125 O O . THR A 1 261 ? -98.594 -24.004 84.147 1.00 41.38 261 THR A O 1
ATOM 2128 N N . GLU A 1 262 ? -97.415 -25.287 85.575 1.00 40.50 262 GLU A N 1
ATOM 2129 C CA . GLU A 1 262 ? -96.112 -25.166 84.923 1.00 40.50 262 GLU A CA 1
ATOM 2130 C C . GLU A 1 262 ? -96.190 -25.921 83.592 1.00 40.50 262 GLU A C 1
ATOM 2132 O O . GLU A 1 262 ? -96.369 -27.137 83.577 1.00 40.50 262 GLU A O 1
ATOM 2137 N N . PHE A 1 263 ? -96.100 -25.206 82.473 1.00 44.06 263 PHE A N 1
ATOM 2138 C CA . PHE A 1 263 ? -95.749 -25.825 81.203 1.00 44.06 263 PHE A CA 1
ATOM 2139 C C . PHE A 1 263 ? -94.259 -25.602 80.991 1.00 44.06 263 PHE A C 1
ATOM 2141 O O . PHE A 1 263 ? -93.793 -24.471 80.836 1.00 44.06 263 PHE A O 1
ATOM 2148 N N . GLU A 1 264 ? -93.531 -26.710 81.081 1.00 39.91 264 GLU A N 1
ATOM 2149 C CA . GLU A 1 264 ? -92.114 -26.816 80.788 1.00 39.91 264 GLU A CA 1
ATOM 2150 C C . GLU A 1 264 ? -91.797 -26.349 79.363 1.00 39.91 264 GLU A C 1
ATOM 2152 O O . GLU A 1 264 ? -92.585 -26.468 78.426 1.00 39.91 264 GLU A O 1
ATOM 2157 N N . MET A 1 265 ? -90.593 -25.797 79.258 1.00 38.94 265 MET A N 1
ATOM 2158 C CA . MET A 1 265 ? -89.893 -25.389 78.052 1.00 38.94 265 MET A CA 1
ATOM 2159 C C . MET A 1 265 ? -89.805 -26.509 77.009 1.00 38.94 265 MET A C 1
ATOM 2161 O O . MET A 1 265 ? -89.132 -27.510 77.245 1.00 38.94 265 MET A O 1
ATOM 2165 N N . ASP A 1 266 ? -90.301 -26.244 75.802 1.00 45.06 266 ASP A N 1
ATOM 2166 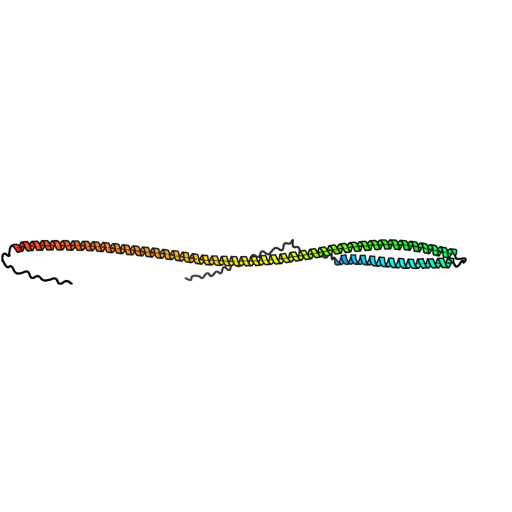C CA . ASP A 1 266 ? -89.758 -26.871 74.599 1.00 45.06 266 ASP A CA 1
ATOM 2167 C C . ASP A 1 266 ? -88.609 -26.002 74.070 1.00 45.06 266 ASP A C 1
ATOM 2169 O O . ASP A 1 266 ? -88.794 -24.925 73.501 1.00 45.06 266 ASP A O 1
ATOM 2173 N N . VAL A 1 267 ? -87.392 -26.474 74.335 1.00 40.53 267 VAL A N 1
ATOM 2174 C CA . VAL A 1 267 ? -86.139 -26.014 73.734 1.00 40.53 267 VAL A CA 1
ATOM 2175 C C . VAL A 1 267 ? -86.045 -26.607 72.331 1.00 40.53 267 VAL A C 1
ATOM 2177 O O . VAL A 1 267 ? -85.869 -27.818 72.213 1.00 40.53 267 VAL A O 1
ATOM 2180 N N . LEU A 1 268 ? -86.102 -25.764 71.294 1.00 36.69 268 LEU A N 1
ATOM 2181 C CA . LEU A 1 268 ? -85.581 -26.026 69.945 1.00 36.69 268 LEU A CA 1
ATOM 2182 C C . LEU A 1 268 ? -85.111 -24.720 69.293 1.00 36.69 268 LEU A C 1
ATOM 2184 O O . LEU A 1 268 ? -85.856 -23.718 69.369 1.00 36.69 268 LEU A O 1
#

Foldseek 3Di:
DDDDPPPDPPPPPPPPPPVPPPPPCVPPPPVPPPPPCPVVVVVVVLVVVLVVLVVVLVVLVVVLVVLVVVLVVLVVVLVVLVVDPDPCSPVVNVVSVVVSVVSVVVSVVSVVVSVVSVVVSVVSVVVVVVVVVVVVVVVVVVVVVVVVVVVVVVVVVVVVVVVVVVVVVVVVVVVVVVVVVVVVVVVVVVVVVVVVVVVVVVVVVVVVVVVVVVVVVVVVVVVVVVVVVVVVVVVVVVVVVVVVVVVCVVPDDDDDDDDDDDDDDDDD